Protein AF-A0A165D1J4-F1 (afdb_monomer_lite)

Foldseek 3Di:
DDLLVLVVLLLQLAQAPPPDPDPVRNDHLLPDPQFDADPPWPFPAPDPSFHKGWQFWDFDPPAPLTEIFGRDRDPDPVSLVSSLSNFQSVLVVVLVLCVVPDDPVLSVVQVCLLVVLLFQDWRHQPRSRFGIKMKGKFFDFAPDPFQVRRCRRRDVPAADWDADPQADQRWKKKKKKKFADPPKQQWWFWDFPPDDTDRDWDFSPPRAHLQGTITIDIDIGHRRTTIHTRHIGHPNVRFDDRPPGRTRIMMMMIITGHRCCRSVVVHHAQADDDPPPDPCPVVPVVCVPTDHPVRCDCSTRVDPSNVVVSVVVVVVVVVVVVVVVPPPPPPPPPPDD

Organism: NCBI:txid1314781

pLDDT: mean 75.87, std 14.75, range [36.94, 95.19]

Radius of gyration: 21.61 Å; chains: 1; bounding box: 56×40×84 Å

Structure (mmCIF, N/CA/C/O backbone):
data_AF-A0A165D1J4-F1
#
_entry.id   AF-A0A165D1J4-F1
#
loop_
_atom_site.group_PDB
_atom_site.id
_atom_site.type_symbol
_atom_site.label_atom_id
_atom_site.label_alt_id
_atom_site.label_comp_id
_atom_site.label_asym_id
_atom_site.label_entity_id
_atom_site.label_seq_id
_atom_site.pdbx_PDB_ins_code
_atom_site.Cartn_x
_atom_site.Cartn_y
_atom_site.Cartn_z
_atom_site.occupancy
_atom_site.B_iso_or_equiv
_atom_site.auth_seq_id
_atom_site.auth_comp_id
_atom_site.auth_asym_id
_atom_site.auth_atom_id
_atom_site.pdbx_PDB_model_num
ATOM 1 N N . MET A 1 1 ? -2.729 -18.589 -1.377 1.00 57.66 1 MET A N 1
ATOM 2 C CA . MET A 1 1 ? -3.158 -18.167 -0.027 1.00 57.66 1 MET A CA 1
ATOM 3 C C . MET A 1 1 ? -4.529 -17.531 -0.162 1.00 57.66 1 MET A C 1
ATOM 5 O O . MET A 1 1 ? -4.678 -16.745 -1.090 1.00 57.66 1 MET A O 1
ATOM 9 N N . PRO A 1 2 ? -5.517 -17.886 0.670 1.00 79.69 2 PRO A N 1
ATOM 10 C CA . PRO A 1 2 ? -6.824 -17.232 0.654 1.00 79.69 2 PRO A CA 1
ATOM 11 C C . PRO A 1 2 ? -6.711 -15.719 0.900 1.00 79.69 2 PRO A C 1
ATOM 13 O O . PRO A 1 2 ? -5.969 -15.290 1.781 1.00 79.69 2 PRO A O 1
ATOM 16 N N . THR A 1 3 ? -7.465 -14.903 0.157 1.00 83.38 3 THR A N 1
ATOM 17 C CA . THR A 1 3 ? -7.458 -13.430 0.278 1.00 83.38 3 THR A CA 1
ATOM 18 C C . THR A 1 3 ? -7.792 -12.959 1.698 1.00 83.38 3 THR A C 1
ATOM 20 O O . THR A 1 3 ? -7.168 -12.031 2.211 1.00 83.38 3 THR A O 1
ATOM 23 N N . ALA A 1 4 ? -8.717 -13.648 2.374 1.00 86.81 4 ALA A N 1
ATOM 24 C CA . ALA A 1 4 ? -9.088 -13.364 3.760 1.00 86.81 4 ALA A CA 1
ATOM 25 C C . ALA A 1 4 ? -7.903 -13.490 4.736 1.00 86.81 4 ALA A C 1
ATOM 27 O O . ALA A 1 4 ? -7.798 -12.708 5.681 1.00 86.81 4 ALA A O 1
ATOM 28 N N . ASP A 1 5 ? -6.983 -14.429 4.497 1.00 91.44 5 ASP A N 1
ATOM 29 C CA . ASP A 1 5 ? -5.801 -14.600 5.344 1.00 91.44 5 ASP A CA 1
ATOM 30 C C . ASP A 1 5 ? -4.817 -13.444 5.154 1.00 91.44 5 ASP A C 1
ATOM 32 O O . ASP A 1 5 ? -4.247 -12.959 6.130 1.00 91.44 5 ASP A O 1
ATOM 36 N N . ILE A 1 6 ? -4.670 -12.946 3.920 1.00 92.00 6 ILE A N 1
ATOM 37 C CA . ILE A 1 6 ? -3.851 -11.762 3.632 1.00 92.00 6 ILE A CA 1
ATOM 38 C C . ILE A 1 6 ? -4.414 -10.551 4.382 1.00 92.00 6 ILE A C 1
ATOM 40 O O . ILE A 1 6 ? -3.672 -9.893 5.104 1.00 92.00 6 ILE A O 1
ATOM 44 N N . PHE A 1 7 ? -5.725 -10.299 4.303 1.00 90.94 7 PHE A N 1
ATOM 45 C CA . PHE A 1 7 ? -6.345 -9.195 5.043 1.00 90.94 7 PHE A CA 1
ATOM 46 C C . PHE A 1 7 ? -6.182 -9.318 6.556 1.00 90.94 7 PHE A C 1
ATOM 48 O O . PHE A 1 7 ? -5.881 -8.326 7.215 1.00 90.94 7 PHE A O 1
ATOM 55 N N . LYS A 1 8 ? -6.322 -10.525 7.117 1.00 92.69 8 LYS A N 1
ATOM 56 C CA . LYS A 1 8 ? -6.086 -10.757 8.549 1.00 92.69 8 LYS A CA 1
ATOM 57 C C . LYS A 1 8 ? -4.648 -10.448 8.950 1.00 92.69 8 LYS A C 1
ATOM 59 O O . LYS A 1 8 ? -4.447 -9.862 10.008 1.00 92.69 8 LYS A O 1
ATOM 64 N N . ARG A 1 9 ? -3.653 -10.820 8.140 1.00 93.44 9 ARG A N 1
ATOM 65 C CA . ARG A 1 9 ? -2.247 -10.493 8.425 1.00 93.44 9 ARG A CA 1
ATOM 66 C C . ARG A 1 9 ? -1.971 -8.998 8.323 1.00 93.44 9 ARG A C 1
ATOM 68 O O . ARG A 1 9 ? -1.352 -8.462 9.236 1.00 93.44 9 ARG A O 1
ATOM 75 N N . ILE A 1 10 ? -2.490 -8.325 7.291 1.00 93.00 10 ILE A N 1
ATOM 76 C CA . ILE A 1 10 ? -2.394 -6.862 7.171 1.00 93.00 10 ILE A CA 1
ATOM 77 C C . ILE A 1 10 ? -3.023 -6.214 8.407 1.00 93.00 10 ILE A C 1
ATOM 79 O O . ILE A 1 10 ? -2.375 -5.396 9.042 1.00 93.00 10 ILE A O 1
ATOM 83 N N . ALA A 1 11 ? -4.232 -6.619 8.804 1.00 92.25 11 ALA A N 1
ATOM 84 C CA . ALA A 1 11 ? -4.913 -6.046 9.960 1.00 92.25 11 ALA A CA 1
ATOM 85 C C . ALA A 1 11 ? -4.180 -6.316 11.282 1.00 92.25 11 ALA A C 1
ATOM 87 O O . ALA A 1 11 ? -4.024 -5.397 12.073 1.00 92.25 11 ALA A O 1
ATOM 88 N N . LYS A 1 12 ? -3.672 -7.533 11.514 1.00 93.12 12 LYS A N 1
ATOM 89 C CA . LYS A 1 12 ? -2.848 -7.849 12.696 1.00 93.12 12 LYS A CA 1
ATOM 90 C C . LYS A 1 12 ? -1.570 -7.021 12.744 1.00 93.12 12 LYS A C 1
ATOM 92 O O . LYS A 1 12 ? -1.157 -6.581 13.811 1.00 93.12 12 LYS A O 1
ATOM 97 N N . ASN A 1 13 ? -0.935 -6.830 11.592 1.00 92.75 13 ASN A N 1
ATOM 98 C CA . ASN A 1 13 ? 0.284 -6.049 11.514 1.00 92.75 13 ASN A CA 1
ATOM 99 C C . ASN A 1 13 ? -0.004 -4.551 11.657 1.00 92.75 13 ASN A C 1
ATOM 101 O O . ASN A 1 13 ? 0.720 -3.873 12.357 1.00 92.75 13 ASN A O 1
ATOM 105 N N . ASP A 1 14 ? -1.055 -4.014 11.054 1.00 91.69 14 ASP A N 1
ATOM 106 C CA . ASP A 1 14 ? -1.313 -2.573 11.067 1.00 91.69 14 ASP A CA 1
ATOM 107 C C . ASP A 1 14 ? -2.043 -2.100 12.331 1.00 91.69 14 ASP A C 1
ATOM 109 O O . ASP A 1 14 ? -1.655 -1.119 12.959 1.00 91.69 14 ASP A O 1
ATOM 113 N N . MET A 1 15 ? -3.061 -2.844 12.756 1.00 91.06 15 MET A N 1
ATOM 114 C CA . MET A 1 15 ? -3.944 -2.480 13.866 1.00 91.06 15 MET A CA 1
ATOM 115 C C . MET A 1 15 ? -3.520 -3.090 15.208 1.00 91.06 15 MET A C 1
ATOM 117 O O . MET A 1 15 ? -4.205 -2.901 16.213 1.00 91.06 15 MET A O 1
ATOM 121 N N . GLY A 1 16 ? -2.404 -3.822 15.223 1.00 90.81 16 GLY A N 1
ATOM 122 C CA . GLY A 1 16 ? -1.915 -4.557 16.383 1.00 90.81 16 GLY A CA 1
ATOM 123 C C . GLY A 1 16 ? -2.535 -5.951 16.503 1.00 90.81 16 GLY A C 1
ATOM 124 O O . GLY A 1 16 ? -3.625 -6.241 16.003 1.00 90.81 16 GLY A O 1
ATOM 125 N N . ASN A 1 17 ? -1.812 -6.841 17.176 1.00 91.12 17 ASN A N 1
ATOM 126 C CA . ASN A 1 17 ? -2.213 -8.222 17.397 1.00 91.12 17 ASN A CA 1
ATOM 127 C C . ASN A 1 17 ? -2.137 -8.553 18.887 1.00 91.12 17 ASN A C 1
ATOM 129 O O . ASN A 1 17 ? -1.099 -8.989 19.371 1.00 91.12 17 ASN A O 1
ATOM 133 N N . LEU A 1 18 ? -3.248 -8.375 19.605 1.00 86.44 18 LEU A N 1
ATOM 134 C CA . LEU A 1 18 ? -3.330 -8.622 21.054 1.00 86.44 18 LEU A CA 1
ATOM 135 C C . LEU A 1 18 ? -3.026 -10.075 21.456 1.00 86.44 18 LEU A C 1
ATOM 137 O O . LEU A 1 18 ? -2.715 -10.335 22.613 1.00 86.44 18 LEU A O 1
ATOM 141 N N . ASP A 1 19 ? -3.104 -11.008 20.506 1.00 88.12 19 ASP A N 1
ATOM 142 C CA . ASP A 1 19 ? -2.820 -12.426 20.728 1.00 88.12 19 ASP A CA 1
ATOM 143 C C . ASP A 1 19 ? -1.387 -12.808 20.298 1.00 88.12 19 ASP A C 1
ATOM 145 O O . ASP A 1 19 ? -1.048 -13.991 20.226 1.00 88.12 19 ASP A O 1
ATOM 149 N N . ALA A 1 20 ? -0.538 -11.835 19.939 1.00 89.88 20 ALA A N 1
ATOM 150 C CA . ALA A 1 20 ? 0.845 -12.105 19.561 1.00 89.88 20 ALA A CA 1
ATOM 151 C C . ALA A 1 20 ? 1.686 -12.540 20.765 1.00 89.88 20 ALA A C 1
ATOM 153 O O . ALA A 1 20 ? 1.517 -12.043 21.878 1.00 89.88 20 ALA A O 1
ATOM 154 N N . ALA A 1 21 ? 2.645 -13.433 20.515 1.00 91.69 21 ALA A N 1
ATOM 155 C CA . ALA A 1 21 ? 3.604 -13.856 21.531 1.00 91.69 21 ALA A CA 1
ATOM 156 C C . ALA A 1 21 ? 4.577 -12.730 21.924 1.00 91.69 21 ALA A C 1
ATOM 158 O O . ALA A 1 21 ? 5.011 -12.676 23.071 1.00 91.69 21 ALA A O 1
ATOM 159 N N . ASP A 1 22 ? 4.919 -11.845 20.982 1.00 91.19 22 ASP A N 1
ATOM 160 C CA . ASP A 1 22 ? 5.757 -10.676 21.237 1.00 91.19 22 ASP A CA 1
ATOM 161 C C . ASP A 1 22 ? 4.880 -9.476 21.639 1.00 91.19 22 ASP A C 1
ATOM 163 O O . ASP A 1 22 ? 4.053 -9.037 20.834 1.00 91.19 22 ASP A O 1
ATOM 167 N N . PRO A 1 23 ? 5.054 -8.895 22.841 1.00 91.62 23 PRO A N 1
ATOM 168 C CA . PRO A 1 23 ? 4.284 -7.729 23.272 1.00 91.62 23 PRO A CA 1
ATOM 169 C C . PRO A 1 23 ? 4.437 -6.505 22.367 1.00 91.62 23 PRO A C 1
ATOM 171 O O . PRO A 1 23 ? 3.561 -5.642 22.334 1.00 91.62 23 PRO A O 1
ATOM 174 N N . ARG A 1 24 ? 5.533 -6.410 21.605 1.00 90.69 24 ARG A N 1
ATOM 175 C CA . ARG A 1 24 ? 5.736 -5.313 20.653 1.00 90.69 24 ARG A CA 1
ATOM 176 C C . ARG A 1 24 ? 4.733 -5.369 19.500 1.00 90.69 24 ARG A C 1
ATOM 178 O O . ARG A 1 24 ? 4.424 -4.322 18.927 1.00 90.69 24 ARG A O 1
ATOM 185 N N . ASP A 1 25 ? 4.232 -6.555 19.153 1.00 91.62 25 ASP A N 1
ATOM 186 C CA . ASP A 1 25 ? 3.249 -6.750 18.078 1.00 91.62 25 ASP A CA 1
ATOM 187 C C . ASP A 1 25 ? 1.830 -6.358 18.519 1.00 91.62 25 ASP A C 1
ATOM 189 O O . ASP A 1 25 ? 0.939 -6.194 17.684 1.00 91.62 25 ASP A O 1
ATOM 193 N N . TRP A 1 26 ? 1.600 -6.171 19.824 1.00 91.31 26 TRP A N 1
ATOM 194 C CA . TRP A 1 26 ? 0.319 -5.684 20.346 1.00 91.31 26 TRP A CA 1
ATOM 195 C C . TRP A 1 26 ? 0.073 -4.232 19.938 1.00 91.31 26 TRP A C 1
ATOM 197 O O . TRP A 1 26 ? -1.073 -3.810 19.796 1.00 91.31 26 TRP A O 1
ATOM 207 N N . VAL A 1 27 ? 1.155 -3.476 19.733 1.00 91.94 27 VAL A N 1
ATOM 208 C CA . VAL A 1 27 ? 1.106 -2.070 19.341 1.00 91.94 27 VAL A CA 1
ATOM 209 C C . VAL A 1 27 ? 0.778 -1.967 17.843 1.00 91.94 27 VAL A C 1
ATOM 211 O O . VAL A 1 27 ? 1.462 -2.602 17.025 1.00 91.94 27 VAL A O 1
ATOM 214 N N . PRO A 1 28 ? -0.241 -1.174 17.457 1.00 92.06 28 PRO A N 1
ATOM 215 C CA . PRO A 1 28 ? -0.526 -0.871 16.059 1.00 92.06 28 PRO A CA 1
ATOM 216 C C . PRO A 1 28 ? 0.684 -0.268 15.345 1.00 92.06 28 PRO A C 1
ATOM 218 O O . PRO A 1 28 ? 1.419 0.530 15.925 1.00 92.06 28 PRO A O 1
ATOM 221 N N . PHE A 1 29 ? 0.874 -0.611 14.073 1.00 91.75 29 PHE A N 1
ATOM 222 C CA . PHE A 1 29 ? 2.014 -0.146 13.285 1.00 91.75 29 PHE A CA 1
ATOM 223 C C . PHE A 1 29 ? 2.068 1.382 13.200 1.00 91.75 29 PHE A C 1
ATOM 225 O O . PHE A 1 29 ? 3.130 1.973 13.366 1.00 91.75 29 PHE A O 1
ATOM 232 N N . TYR A 1 30 ? 0.913 2.033 13.041 1.00 88.69 30 TYR A N 1
ATOM 233 C CA . TYR A 1 30 ? 0.815 3.493 13.011 1.00 88.69 30 TYR A CA 1
ATOM 234 C C . TYR A 1 30 ? 1.143 4.188 14.345 1.00 88.69 30 TYR A C 1
ATOM 236 O O . TYR A 1 30 ? 1.273 5.408 14.365 1.00 88.69 30 TYR A O 1
ATOM 244 N N . LYS A 1 31 ? 1.244 3.443 15.456 1.00 91.31 31 LYS A N 1
ATOM 245 C CA . LYS A 1 31 ? 1.648 3.960 16.776 1.00 91.31 31 LYS A CA 1
ATOM 246 C C . LYS A 1 31 ? 3.133 3.739 17.077 1.00 91.31 31 LYS A C 1
ATOM 248 O O . LYS A 1 31 ? 3.568 4.072 18.173 1.00 91.31 31 LYS A O 1
ATOM 253 N N . LEU A 1 32 ? 3.894 3.138 16.162 1.00 89.12 32 LEU A N 1
ATOM 254 C CA . LEU A 1 32 ? 5.328 2.938 16.360 1.00 89.12 32 LEU A CA 1
ATOM 255 C C . LEU A 1 32 ? 6.061 4.281 16.238 1.00 89.12 32 LEU A C 1
ATOM 257 O O . LEU A 1 32 ? 5.821 5.050 15.305 1.00 89.12 32 LEU A O 1
ATOM 261 N N . ASP A 1 33 ? 6.957 4.553 17.185 1.00 84.94 33 ASP A N 1
ATOM 262 C CA . ASP A 1 33 ? 7.728 5.796 17.229 1.00 84.94 33 ASP A CA 1
ATOM 263 C C . ASP A 1 33 ? 8.617 5.948 15.993 1.00 84.94 33 ASP A C 1
ATOM 265 O O . ASP A 1 33 ? 9.285 4.999 15.597 1.00 84.94 33 ASP A O 1
ATOM 269 N N . GLY A 1 34 ? 8.693 7.158 15.431 1.00 77.06 34 GLY A N 1
ATOM 270 C CA . GLY A 1 34 ? 9.604 7.482 14.325 1.00 77.06 34 GLY A CA 1
ATOM 271 C C . GLY A 1 34 ? 8.983 7.446 12.927 1.00 77.06 34 GLY A C 1
ATOM 272 O O . GLY A 1 34 ? 9.691 7.679 11.951 1.00 77.06 34 GLY A O 1
ATOM 273 N N . LEU A 1 35 ? 7.676 7.200 12.800 1.00 83.94 35 LEU A N 1
ATOM 274 C CA . LEU A 1 35 ? 6.979 7.417 11.531 1.00 83.94 35 LEU A CA 1
ATOM 275 C C . LEU A 1 35 ? 6.922 8.911 11.191 1.00 83.94 35 LEU A C 1
ATOM 277 O O . LEU A 1 35 ? 6.575 9.748 12.025 1.00 83.94 35 LEU A O 1
ATOM 281 N N . HIS A 1 36 ? 7.218 9.240 9.935 1.00 82.56 36 HIS A N 1
ATOM 282 C CA . HIS A 1 36 ? 7.243 10.611 9.445 1.00 82.56 36 HIS A CA 1
ATOM 283 C C . HIS A 1 36 ? 6.148 10.827 8.404 1.00 82.56 36 HIS A C 1
ATOM 285 O O . HIS A 1 36 ? 6.058 10.109 7.399 1.00 82.56 36 HIS A O 1
ATOM 291 N N . THR A 1 37 ? 5.325 11.848 8.637 1.00 81.31 37 THR A N 1
ATOM 292 C CA . THR A 1 37 ? 4.300 12.251 7.681 1.00 81.31 37 THR A CA 1
ATOM 293 C C . THR A 1 37 ? 4.941 12.679 6.364 1.00 81.31 37 THR A C 1
ATOM 295 O O . THR A 1 37 ? 6.052 13.210 6.284 1.00 81.31 37 THR A O 1
ATOM 298 N N . ASN A 1 38 ? 4.227 12.398 5.285 1.00 78.31 38 ASN A N 1
ATOM 299 C CA . ASN A 1 38 ? 4.569 12.825 3.947 1.00 78.31 38 ASN A CA 1
ATOM 300 C C . ASN A 1 38 ? 4.617 14.358 3.927 1.00 78.31 38 ASN A C 1
ATOM 302 O O . ASN A 1 38 ? 3.683 15.007 4.378 1.00 78.31 38 ASN A O 1
ATOM 306 N N . MET A 1 39 ? 5.656 14.954 3.338 1.00 71.88 39 MET A N 1
ATOM 307 C CA . MET A 1 39 ? 5.772 16.418 3.216 1.00 71.88 39 MET A CA 1
ATOM 308 C C . MET A 1 39 ? 4.591 17.059 2.466 1.00 71.88 39 MET A C 1
ATOM 310 O O . MET A 1 39 ? 4.328 18.252 2.604 1.00 71.88 39 MET A O 1
ATOM 314 N N . ARG A 1 40 ? 3.873 16.270 1.655 1.00 70.81 40 ARG A N 1
ATOM 315 C CA . ARG A 1 40 ? 2.654 16.698 0.951 1.00 70.81 40 ARG A CA 1
ATOM 316 C C . ARG A 1 40 ? 1.408 16.709 1.826 1.00 70.81 40 ARG A C 1
ATOM 318 O O . ARG A 1 40 ? 0.370 17.190 1.374 1.00 70.81 40 ARG A O 1
ATOM 325 N N . ASP A 1 41 ? 1.497 16.179 3.036 1.00 72.06 41 ASP A N 1
ATOM 326 C CA . ASP A 1 41 ? 0.413 16.192 3.995 1.00 72.06 41 ASP A CA 1
ATOM 327 C C . ASP A 1 41 ? 0.270 17.598 4.582 1.00 72.06 41 ASP A C 1
ATOM 329 O O . ASP A 1 41 ? 1.102 18.078 5.348 1.00 72.06 41 ASP A O 1
ATOM 333 N N . LYS A 1 42 ? -0.763 18.307 4.129 1.00 69.69 42 LYS A N 1
ATOM 334 C CA . LYS A 1 42 ? -1.056 19.697 4.519 1.00 69.69 42 LYS A CA 1
ATOM 335 C C . LYS A 1 42 ? -2.268 19.781 5.450 1.00 69.69 42 LYS A C 1
ATOM 337 O O . LYS A 1 42 ? -2.853 20.855 5.598 1.00 69.69 42 LYS A O 1
ATOM 342 N N . GLY A 1 43 ? -2.705 18.646 5.995 1.00 63.56 43 GLY A N 1
ATOM 343 C CA . GLY A 1 43 ? -3.884 18.558 6.846 1.00 63.56 43 GLY A CA 1
ATOM 344 C C . GLY A 1 43 ? -3.689 19.260 8.190 1.00 63.56 43 GLY A C 1
ATOM 345 O O . GLY A 1 43 ? -2.600 19.296 8.755 1.00 63.56 43 GLY A O 1
ATOM 346 N N . ALA A 1 44 ? -4.775 19.814 8.733 1.00 65.00 44 ALA A N 1
ATOM 347 C CA . ALA A 1 44 ? -4.814 20.233 10.130 1.00 65.00 44 ALA A CA 1
ATOM 348 C C . ALA A 1 44 ? -5.146 19.004 10.988 1.00 65.00 44 ALA A C 1
ATOM 350 O O . ALA A 1 44 ? -6.309 18.732 11.302 1.00 65.00 44 ALA A O 1
ATOM 351 N N . HIS A 1 45 ? -4.118 18.227 11.310 1.00 69.62 45 HIS A N 1
ATOM 352 C CA . HIS A 1 45 ? -4.262 16.984 12.057 1.00 69.62 45 HIS A CA 1
ATOM 353 C C . HIS A 1 45 ? -4.600 17.253 13.522 1.00 69.62 45 HIS A C 1
ATOM 355 O O . HIS A 1 45 ? -4.051 18.145 14.165 1.00 69.62 45 HIS A O 1
ATOM 361 N N . ALA A 1 46 ? -5.526 16.467 14.068 1.00 61.81 46 ALA A N 1
ATOM 362 C CA . ALA A 1 46 ? -5.960 16.616 15.454 1.00 61.81 46 ALA A CA 1
ATOM 363 C C . ALA A 1 46 ? -5.137 15.747 16.432 1.00 61.81 46 ALA A C 1
ATOM 365 O O . ALA A 1 46 ? -5.424 15.733 17.633 1.00 61.81 46 ALA A O 1
ATOM 366 N N . SER A 1 47 ? -4.184 14.978 15.903 1.00 71.19 47 SER A N 1
ATOM 367 C CA . SER A 1 47 ? -3.203 14.129 16.588 1.00 71.19 47 SER A CA 1
ATOM 368 C C . SER A 1 47 ? -1.973 14.002 15.685 1.00 71.19 47 SER A C 1
ATOM 370 O O . SER A 1 47 ? -2.127 14.009 14.466 1.00 71.19 47 SER A O 1
ATOM 372 N N . GLU A 1 48 ? -0.786 13.849 16.270 1.00 79.25 48 GLU A N 1
ATOM 373 C CA . GLU A 1 48 ? 0.484 13.623 15.554 1.00 79.25 48 GLU A CA 1
ATOM 374 C C . GLU A 1 48 ? 0.519 12.278 14.806 1.00 79.25 48 GLU A C 1
ATOM 376 O O . GLU A 1 48 ? 1.312 12.088 13.888 1.00 79.25 48 GLU A O 1
ATOM 381 N N . LEU A 1 49 ? -0.378 11.357 15.174 1.00 84.38 49 LEU A N 1
ATOM 382 C CA . LEU A 1 49 ? -0.548 10.051 14.532 1.00 84.38 49 LEU A CA 1
ATOM 383 C C . LEU A 1 49 ? -1.465 10.097 13.297 1.00 84.38 49 LEU A C 1
ATOM 385 O O . LEU A 1 49 ? -1.633 9.090 12.614 1.00 84.38 49 LEU A O 1
ATOM 389 N N . GLN A 1 50 ? -2.152 11.219 13.055 1.00 83.75 50 GLN A N 1
ATOM 390 C CA . GLN A 1 50 ? -2.991 11.380 11.868 1.00 83.75 50 GLN A CA 1
ATOM 391 C C . GLN A 1 50 ? -2.159 11.939 10.729 1.00 83.75 50 GLN A C 1
ATOM 393 O O . GLN A 1 50 ? -1.362 12.851 10.931 1.00 83.75 50 GLN A O 1
ATOM 398 N N . GLY A 1 51 ? -2.432 11.445 9.528 1.00 83.38 51 GLY A N 1
ATOM 399 C CA . GLY A 1 51 ? -1.771 11.939 8.337 1.00 83.38 51 GLY A CA 1
ATOM 400 C C . GLY A 1 51 ? -1.556 10.878 7.278 1.00 83.38 51 GLY A C 1
ATOM 401 O O . GLY A 1 51 ? -2.114 9.779 7.338 1.00 83.38 51 GLY A O 1
ATOM 402 N N . SER A 1 52 ? -0.748 11.244 6.294 1.00 85.25 52 SER A N 1
ATOM 403 C CA . SER A 1 52 ? -0.346 10.412 5.165 1.00 85.25 52 SER A CA 1
ATOM 404 C C . SER A 1 52 ? 1.120 10.013 5.306 1.00 85.25 52 SER A C 1
ATOM 406 O O . SER A 1 52 ? 1.973 10.880 5.434 1.00 85.25 52 SER A O 1
ATOM 408 N N . TYR A 1 53 ? 1.448 8.728 5.207 1.00 89.44 53 TYR A N 1
ATOM 409 C CA . TYR A 1 53 ? 2.800 8.185 5.404 1.00 89.44 53 TYR A CA 1
ATOM 410 C C . TYR A 1 53 ? 3.189 7.319 4.202 1.00 89.44 53 TYR A C 1
ATOM 412 O O . TYR A 1 53 ? 2.377 6.539 3.717 1.00 89.44 53 TYR A O 1
ATOM 420 N N . LEU A 1 54 ? 4.417 7.435 3.693 1.00 89.50 54 LEU A N 1
ATOM 421 C CA . LEU A 1 54 ? 4.868 6.709 2.494 1.00 89.50 54 LEU A CA 1
ATOM 422 C C . LEU A 1 54 ? 5.765 5.522 2.863 1.00 89.50 54 LEU A C 1
ATOM 424 O O . LEU A 1 54 ? 6.732 5.709 3.593 1.00 89.50 54 LEU A O 1
ATOM 428 N N . PHE A 1 55 ? 5.509 4.336 2.303 1.00 90.69 55 PHE A N 1
ATOM 429 C CA . PHE A 1 55 ? 6.216 3.097 2.685 1.00 90.69 55 PHE A CA 1
ATOM 430 C C . PHE A 1 55 ? 6.977 2.392 1.562 1.00 90.69 55 PHE A C 1
ATOM 432 O O . PHE A 1 55 ? 7.834 1.559 1.846 1.00 90.69 55 PHE A O 1
ATOM 439 N N . ALA A 1 56 ? 6.676 2.684 0.297 1.00 91.75 56 ALA A N 1
ATOM 440 C CA . ALA A 1 56 ? 7.310 2.026 -0.848 1.00 91.75 56 ALA A CA 1
ATOM 441 C C . ALA A 1 56 ? 8.163 3.013 -1.660 1.00 91.75 56 ALA A C 1
ATOM 443 O O . ALA A 1 56 ? 8.915 3.797 -1.091 1.00 91.75 56 ALA A O 1
ATOM 444 N N . TRP A 1 57 ? 8.082 2.995 -2.989 1.00 89.94 57 TRP A N 1
ATOM 445 C CA . TRP A 1 57 ? 8.779 3.967 -3.827 1.00 89.94 57 TRP A CA 1
ATOM 446 C C . TRP A 1 57 ? 8.028 5.303 -3.829 1.00 89.94 57 TRP A C 1
ATOM 448 O O . TRP A 1 57 ? 6.799 5.331 -3.860 1.00 89.94 57 TRP A O 1
ATOM 458 N N . THR A 1 58 ? 8.747 6.420 -3.812 1.00 86.62 58 THR A N 1
ATOM 459 C CA . THR A 1 58 ? 8.181 7.773 -3.907 1.00 86.62 58 THR A CA 1
ATOM 460 C C . THR A 1 58 ? 9.016 8.650 -4.838 1.00 86.62 58 THR A C 1
ATOM 462 O O . THR A 1 58 ? 10.126 8.283 -5.218 1.00 86.62 58 THR A O 1
ATOM 465 N N . SER A 1 59 ? 8.487 9.812 -5.218 1.00 81.12 59 SER A N 1
ATOM 466 C CA . SER A 1 59 ? 9.240 10.835 -5.945 1.00 81.12 59 SER A CA 1
ATOM 467 C C . SER A 1 59 ? 9.709 11.920 -4.985 1.00 81.12 59 SER A C 1
ATOM 469 O O . SER A 1 59 ? 8.891 12.537 -4.305 1.00 81.12 59 SER A O 1
ATOM 471 N N . GLY A 1 60 ? 11.011 12.198 -4.980 1.00 71.94 60 GLY A N 1
ATOM 472 C CA . GLY A 1 60 ? 11.574 13.356 -4.296 1.00 71.94 60 GLY A CA 1
ATOM 473 C C . GLY A 1 60 ? 11.080 14.671 -4.902 1.00 71.94 60 GLY A C 1
ATOM 474 O O . GLY A 1 60 ? 10.945 14.794 -6.123 1.00 71.94 60 GLY A O 1
ATOM 475 N N . GLU A 1 61 ? 10.822 15.655 -4.046 1.00 64.25 61 GLU A N 1
ATOM 476 C CA . GLU A 1 61 ? 10.439 17.008 -4.456 1.00 64.25 61 GLU A CA 1
ATOM 477 C C . GLU A 1 61 ? 11.669 17.848 -4.840 1.00 64.25 61 GLU A C 1
ATOM 479 O O . GLU A 1 61 ? 12.788 17.582 -4.402 1.00 64.25 61 GLU A O 1
ATOM 484 N N . GLY A 1 62 ? 11.473 18.850 -5.704 1.00 57.31 62 GLY A N 1
ATOM 485 C CA . GLY A 1 62 ? 12.521 19.811 -6.082 1.00 57.31 62 GLY A CA 1
ATOM 486 C C . GLY A 1 62 ? 13.558 19.322 -7.105 1.00 57.31 62 GLY A C 1
ATOM 487 O O . GLY A 1 62 ? 14.519 20.036 -7.376 1.00 57.31 62 GLY A O 1
ATOM 488 N N . GLN A 1 63 ? 13.390 18.132 -7.698 1.00 54.09 63 GLN A N 1
ATOM 489 C CA . GLN A 1 63 ? 14.365 17.529 -8.626 1.00 54.09 63 GLN A CA 1
ATOM 490 C C . GLN A 1 63 ? 13.753 17.199 -9.999 1.00 54.09 63 GLN A C 1
ATOM 492 O O . GLN A 1 63 ? 13.635 16.034 -10.373 1.00 54.09 63 GLN A O 1
ATOM 497 N N . GLY A 1 64 ? 13.375 18.227 -10.769 1.00 57.62 64 GLY A N 1
ATOM 498 C CA . GLY A 1 64 ? 12.929 18.077 -12.164 1.00 57.62 64 GLY A CA 1
ATOM 499 C C . GLY A 1 64 ? 11.734 17.127 -12.327 1.00 57.62 64 GLY A C 1
ATOM 500 O O . GLY A 1 64 ? 10.790 17.192 -11.547 1.00 57.62 64 GLY A O 1
ATOM 501 N N . ALA A 1 65 ? 11.791 16.220 -13.310 1.00 55.62 65 ALA A N 1
ATOM 502 C CA . ALA A 1 65 ? 10.761 15.207 -13.597 1.00 55.62 65 ALA A CA 1
ATOM 503 C C . ALA A 1 65 ? 10.537 14.158 -12.474 1.00 55.62 65 ALA A C 1
ATOM 505 O O . ALA A 1 65 ? 9.837 13.168 -12.682 1.00 55.62 65 ALA A O 1
ATOM 506 N N . GLY A 1 66 ? 11.103 14.386 -11.284 1.00 69.62 66 GLY A N 1
ATOM 507 C CA . GLY A 1 66 ? 10.997 13.551 -10.094 1.00 69.62 66 GLY A CA 1
ATOM 508 C C . GLY A 1 66 ? 12.166 12.577 -9.984 1.00 69.62 66 GLY A C 1
ATOM 509 O O . GLY A 1 66 ? 12.520 11.901 -10.945 1.00 69.62 66 GLY A O 1
ATOM 510 N N . ASN A 1 67 ? 12.770 12.479 -8.799 1.00 78.75 67 ASN A N 1
ATOM 511 C CA . ASN A 1 67 ? 13.742 11.428 -8.494 1.00 78.75 67 ASN A CA 1
ATOM 512 C C . ASN A 1 67 ? 13.034 10.298 -7.742 1.00 78.75 67 ASN A C 1
ATOM 514 O O . ASN A 1 67 ? 12.545 10.526 -6.637 1.00 78.75 67 ASN A O 1
ATOM 518 N N . VAL A 1 68 ? 12.963 9.105 -8.326 1.00 82.88 68 VAL A N 1
ATOM 519 C CA . VAL A 1 68 ? 12.361 7.929 -7.693 1.00 82.88 68 VAL A CA 1
ATOM 520 C C . VAL A 1 68 ? 13.319 7.390 -6.63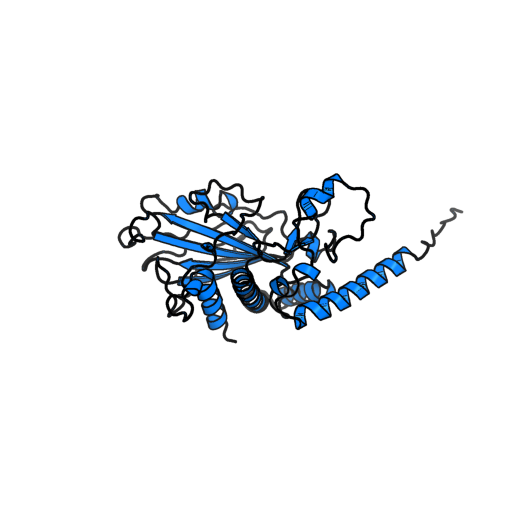9 1.00 82.88 68 VAL A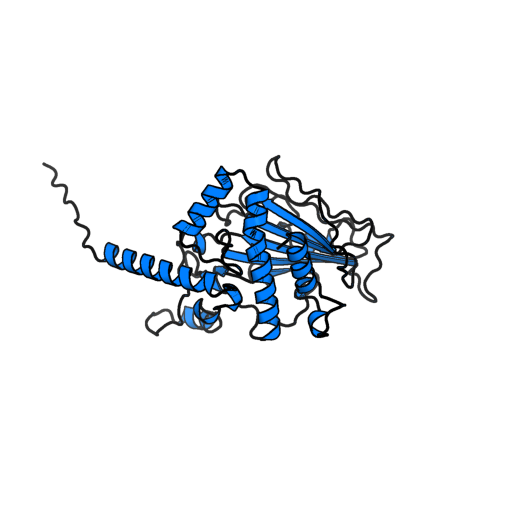 C 1
ATOM 522 O O . VAL A 1 68 ? 14.470 7.045 -6.929 1.00 82.88 68 VAL A O 1
ATOM 525 N N . LEU A 1 69 ? 12.836 7.335 -5.404 1.00 85.62 69 LEU A N 1
ATOM 526 C CA . LEU A 1 69 ? 13.608 6.953 -4.233 1.00 85.62 69 LEU A CA 1
ATOM 527 C C . LEU A 1 69 ? 12.756 6.132 -3.254 1.00 85.62 69 LEU A C 1
ATOM 529 O O . LEU A 1 69 ? 11.528 6.241 -3.252 1.00 85.62 69 LEU A O 1
ATOM 533 N N . PRO A 1 70 ? 13.382 5.279 -2.435 1.00 85.12 70 PRO A N 1
ATOM 534 C CA . PRO A 1 70 ? 12.699 4.563 -1.367 1.00 85.12 70 PRO A CA 1
ATOM 535 C C . PRO A 1 70 ? 12.152 5.522 -0.304 1.00 85.12 70 PRO A C 1
ATOM 537 O O . PRO A 1 70 ? 12.885 6.365 0.214 1.00 85.12 70 PRO A O 1
ATOM 540 N N . ALA A 1 71 ? 10.891 5.351 0.082 1.00 83.75 71 ALA A N 1
ATOM 541 C CA . ALA A 1 71 ? 10.305 6.017 1.237 1.00 83.75 71 ALA A CA 1
ATOM 542 C C . ALA A 1 71 ? 10.820 5.347 2.521 1.00 83.75 71 ALA A C 1
ATOM 544 O O . ALA A 1 71 ? 10.206 4.442 3.088 1.00 83.75 71 ALA A O 1
ATOM 545 N N . ALA A 1 72 ? 12.025 5.741 2.932 1.00 71.31 72 ALA A N 1
ATOM 546 C CA . ALA A 1 72 ? 12.601 5.318 4.196 1.00 71.31 72 ALA A CA 1
ATOM 547 C C . ALA A 1 72 ? 11.878 6.049 5.333 1.00 71.31 72 ALA A C 1
ATOM 549 O O . ALA A 1 72 ? 11.997 7.263 5.455 1.00 71.31 72 ALA A O 1
ATOM 550 N N . GLN A 1 73 ? 11.118 5.299 6.129 1.00 74.31 73 GLN A N 1
ATOM 551 C CA . GLN A 1 73 ? 10.464 5.819 7.327 1.00 74.31 73 GLN A CA 1
ATOM 552 C C . GLN A 1 73 ? 11.415 5.735 8.523 1.00 74.31 73 GLN A C 1
ATOM 554 O O . GLN A 1 73 ? 11.646 6.737 9.182 1.00 74.31 73 GLN A O 1
ATOM 559 N N . MET A 1 74 ? 12.023 4.563 8.763 1.00 76.50 74 MET A N 1
ATOM 560 C CA . MET A 1 74 ? 12.829 4.317 9.966 1.00 76.50 74 MET A CA 1
ATOM 561 C C . MET A 1 74 ? 14.035 3.388 9.743 1.00 76.50 74 MET A C 1
ATOM 563 O O . MET A 1 74 ? 14.060 2.554 8.824 1.00 76.50 74 MET A O 1
ATOM 567 N N . ASP A 1 75 ? 15.040 3.520 10.615 1.00 79.00 75 ASP A N 1
ATOM 568 C CA . ASP A 1 75 ? 16.218 2.640 10.709 1.00 79.00 75 ASP A CA 1
ATOM 569 C C . ASP A 1 75 ? 16.046 1.479 11.705 1.00 79.00 75 ASP A C 1
ATOM 571 O O . ASP A 1 75 ? 16.820 0.523 11.644 1.00 79.00 75 ASP A O 1
ATOM 575 N N . ASP A 1 76 ? 15.018 1.513 12.560 1.00 87.06 76 ASP A N 1
ATOM 576 C CA . ASP A 1 76 ? 14.751 0.448 13.532 1.00 87.06 76 ASP A CA 1
ATOM 577 C C . ASP A 1 76 ? 14.500 -0.909 12.831 1.00 87.06 76 ASP A C 1
ATOM 579 O O . ASP A 1 76 ? 13.601 -1.010 11.984 1.00 87.06 76 ASP A O 1
ATOM 583 N N . PRO A 1 77 ? 15.268 -1.971 13.153 1.00 88.88 77 PRO A N 1
ATOM 584 C CA . PRO A 1 77 ? 15.133 -3.269 12.493 1.00 88.88 77 PRO A CA 1
ATOM 585 C C . PRO A 1 77 ? 13.758 -3.925 12.658 1.00 88.88 77 PRO A C 1
ATOM 587 O O . PRO A 1 77 ? 13.290 -4.585 11.733 1.00 88.88 77 PRO A O 1
ATOM 590 N N . TYR A 1 78 ? 13.111 -3.749 13.810 1.00 90.19 78 TYR A N 1
ATOM 591 C CA . TYR A 1 78 ? 11.806 -4.336 14.093 1.00 90.19 78 TYR A CA 1
ATOM 592 C C . TYR A 1 78 ? 10.705 -3.638 13.287 1.00 90.19 78 TYR A C 1
ATOM 594 O O . TYR A 1 78 ? 9.903 -4.305 12.629 1.00 90.19 78 TYR A O 1
ATOM 602 N N . VAL A 1 79 ? 10.712 -2.304 13.233 1.00 88.94 79 VAL A N 1
ATOM 603 C CA . VAL A 1 79 ? 9.750 -1.565 12.401 1.00 88.94 79 VAL A CA 1
ATOM 604 C C . VAL A 1 79 ? 9.979 -1.831 10.917 1.00 88.94 79 VAL A C 1
ATOM 606 O O . VAL A 1 79 ? 9.017 -1.991 10.167 1.00 88.94 79 VAL A O 1
ATOM 609 N N . ARG A 1 80 ? 11.238 -1.967 10.482 1.00 88.62 80 ARG A N 1
ATOM 610 C CA . ARG A 1 80 ? 11.560 -2.364 9.103 1.00 88.62 80 ARG A CA 1
ATOM 611 C C . ARG A 1 80 ? 11.015 -3.742 8.743 1.00 88.62 80 ARG A C 1
ATOM 613 O O . ARG A 1 80 ? 10.576 -3.919 7.609 1.00 88.62 80 ARG A O 1
ATOM 620 N N . GLU A 1 81 ? 11.038 -4.694 9.669 1.00 91.12 81 GLU A N 1
ATOM 621 C CA . GLU A 1 81 ? 10.460 -6.019 9.443 1.00 91.12 81 GLU A CA 1
ATOM 622 C C . GLU A 1 81 ? 8.933 -5.945 9.331 1.00 91.12 81 GLU A C 1
ATOM 624 O O . GLU A 1 81 ? 8.351 -6.476 8.388 1.00 91.12 81 GLU A O 1
ATOM 629 N N . ARG A 1 82 ? 8.265 -5.190 10.209 1.00 91.56 82 ARG A N 1
ATOM 630 C CA . ARG A 1 82 ? 6.813 -4.978 10.091 1.00 91.56 82 ARG A CA 1
ATOM 631 C C . ARG A 1 82 ? 6.432 -4.238 8.811 1.00 91.56 82 ARG A C 1
ATOM 633 O O . ARG A 1 82 ? 5.462 -4.624 8.159 1.00 91.56 82 ARG A O 1
ATOM 640 N N . GLN A 1 83 ? 7.219 -3.243 8.396 1.00 91.94 83 GLN A N 1
ATOM 641 C CA . GLN A 1 83 ? 7.063 -2.570 7.104 1.00 91.94 83 GLN A CA 1
ATOM 642 C C . GLN A 1 83 ? 7.237 -3.556 5.943 1.00 91.94 83 GLN A C 1
ATOM 644 O O . GLN A 1 83 ? 6.443 -3.529 5.005 1.00 91.94 83 GLN A O 1
ATOM 649 N N . HIS A 1 84 ? 8.238 -4.441 6.002 1.00 92.50 84 HIS A N 1
ATOM 650 C CA . HIS A 1 84 ? 8.435 -5.486 4.998 1.00 92.50 84 HIS A CA 1
ATOM 651 C C . HIS A 1 84 ? 7.187 -6.358 4.886 1.00 92.50 84 HIS A C 1
ATOM 653 O O . HIS A 1 84 ? 6.659 -6.509 3.785 1.00 92.50 84 HIS A O 1
ATOM 659 N N . ILE A 1 85 ? 6.704 -6.914 6.001 1.00 93.31 85 ILE A N 1
ATOM 660 C CA . ILE A 1 85 ? 5.526 -7.793 6.028 1.00 93.31 85 ILE A CA 1
ATOM 661 C C . ILE A 1 85 ? 4.316 -7.078 5.419 1.00 93.31 85 ILE A C 1
ATOM 663 O O . ILE A 1 85 ? 3.622 -7.642 4.574 1.00 93.31 85 ILE A O 1
ATOM 667 N N . LEU A 1 86 ? 4.102 -5.813 5.789 1.00 93.06 86 LEU A N 1
ATOM 668 C CA . LEU A 1 86 ? 3.017 -4.991 5.260 1.00 93.06 86 LEU A CA 1
ATOM 669 C C . LEU A 1 86 ? 3.125 -4.805 3.740 1.00 93.06 86 LEU A C 1
ATOM 671 O O . LEU A 1 86 ? 2.153 -5.015 3.015 1.00 93.06 86 LEU A O 1
ATOM 675 N N . LEU A 1 87 ? 4.316 -4.453 3.246 1.00 94.00 87 LEU A N 1
ATOM 676 C CA . LEU A 1 87 ? 4.582 -4.287 1.819 1.00 94.00 87 LEU A CA 1
ATOM 677 C C . LEU A 1 87 ? 4.411 -5.598 1.053 1.00 94.00 87 LEU A C 1
ATOM 679 O O . LEU A 1 87 ? 3.830 -5.583 -0.028 1.00 94.00 87 LEU A O 1
ATOM 683 N N . TYR A 1 88 ? 4.897 -6.715 1.595 1.00 95.19 88 TYR A N 1
ATOM 684 C CA . TYR A 1 88 ? 4.762 -8.042 0.997 1.00 95.19 88 TYR A CA 1
ATOM 685 C C . TYR A 1 88 ? 3.290 -8.441 0.870 1.00 95.19 88 TYR A C 1
ATOM 687 O O . TYR A 1 88 ? 2.843 -8.809 -0.217 1.00 95.19 88 TYR A O 1
ATOM 695 N N . ASP A 1 89 ? 2.517 -8.301 1.946 1.00 95.00 89 ASP A N 1
ATOM 696 C CA . ASP A 1 89 ? 1.110 -8.692 1.978 1.00 95.00 89 ASP A CA 1
ATOM 697 C C . ASP A 1 89 ? 0.243 -7.819 1.072 1.00 95.00 89 ASP A C 1
ATOM 699 O O . ASP A 1 89 ? -0.556 -8.340 0.291 1.00 95.00 89 ASP A O 1
ATOM 703 N N . ILE A 1 90 ? 0.437 -6.498 1.114 1.00 93.75 90 ILE A N 1
ATOM 704 C CA . ILE A 1 90 ? -0.267 -5.579 0.217 1.00 93.75 90 ILE A CA 1
ATOM 705 C C . ILE A 1 90 ? 0.175 -5.811 -1.229 1.00 93.75 90 ILE A C 1
ATOM 707 O O . ILE A 1 90 ? -0.673 -5.891 -2.115 1.00 93.75 90 ILE A O 1
ATOM 711 N N . GLY A 1 91 ? 1.474 -5.979 -1.484 1.00 93.69 91 GLY A N 1
ATOM 712 C CA . GLY A 1 91 ? 2.002 -6.280 -2.814 1.00 93.69 91 GLY A CA 1
ATOM 713 C C . GLY A 1 91 ? 1.407 -7.565 -3.396 1.00 93.69 91 GLY A C 1
ATOM 714 O O . GLY A 1 91 ? 1.066 -7.609 -4.574 1.00 93.69 91 GLY A O 1
ATOM 715 N N . HIS A 1 92 ? 1.206 -8.594 -2.573 1.00 93.62 92 HIS A N 1
ATOM 716 C CA . HIS A 1 92 ? 0.552 -9.832 -2.994 1.00 93.62 92 HIS A CA 1
ATOM 717 C C . HIS A 1 92 ? -0.944 -9.635 -3.284 1.00 93.62 92 HIS A C 1
ATOM 719 O O . HIS A 1 92 ? -1.481 -10.243 -4.210 1.00 93.62 92 HIS A O 1
ATOM 725 N N . LEU A 1 93 ? -1.614 -8.762 -2.530 1.00 91.44 93 LEU A N 1
ATOM 726 C CA . LEU A 1 93 ? -3.038 -8.473 -2.685 1.00 91.44 93 LEU A CA 1
ATOM 727 C C . LEU A 1 93 ? -3.365 -7.666 -3.952 1.00 91.44 93 LEU A C 1
ATOM 729 O O . LEU A 1 93 ? -4.422 -7.871 -4.543 1.00 91.44 93 LEU A O 1
ATOM 733 N N . VAL A 1 94 ? -2.476 -6.764 -4.378 1.00 90.69 94 VAL A N 1
ATOM 734 C CA . VAL A 1 94 ? -2.670 -5.897 -5.558 1.00 90.69 94 VAL A CA 1
ATOM 735 C C . VAL A 1 94 ? -3.121 -6.663 -6.813 1.00 90.69 94 VAL A C 1
ATOM 737 O O . VAL A 1 94 ? -4.195 -6.345 -7.326 1.00 90.69 94 VAL A O 1
ATOM 740 N N . PRO A 1 95 ? -2.375 -7.662 -7.326 1.00 91.50 95 PRO A N 1
ATOM 741 C CA . PRO A 1 95 ? -2.778 -8.388 -8.530 1.00 91.50 95 PRO A CA 1
ATOM 742 C C . PRO A 1 95 ? -4.114 -9.115 -8.357 1.00 91.50 95 PRO A C 1
ATOM 744 O O . PRO A 1 95 ? -4.911 -9.117 -9.288 1.00 91.50 95 PRO A O 1
ATOM 747 N N . ILE A 1 96 ? -4.381 -9.670 -7.169 1.00 91.19 96 ILE A N 1
ATOM 748 C CA . ILE A 1 96 ? -5.625 -10.389 -6.855 1.00 91.19 96 ILE A CA 1
ATOM 749 C C . ILE A 1 96 ? -6.821 -9.433 -6.942 1.00 91.19 96 ILE A C 1
ATOM 751 O O . ILE A 1 96 ? -7.834 -9.743 -7.565 1.00 91.19 96 ILE A O 1
ATOM 755 N N . ALA A 1 97 ? -6.700 -8.248 -6.338 1.00 85.81 97 ALA A N 1
ATOM 756 C CA . ALA A 1 97 ? -7.767 -7.257 -6.335 1.00 85.81 97 ALA A CA 1
ATOM 757 C C . ALA A 1 97 ? -8.018 -6.669 -7.731 1.00 85.81 97 ALA A C 1
ATOM 759 O O . ALA A 1 97 ? -9.171 -6.475 -8.120 1.00 85.81 97 ALA A O 1
ATOM 760 N N . LEU A 1 98 ? -6.953 -6.413 -8.499 1.00 86.19 98 LEU A N 1
ATOM 761 C CA . LEU A 1 98 ? -7.063 -5.924 -9.873 1.00 86.19 98 LEU A CA 1
ATOM 762 C C . LEU A 1 98 ? -7.700 -6.967 -10.796 1.00 86.19 98 LEU A C 1
ATOM 764 O O . LEU A 1 98 ? -8.573 -6.607 -11.580 1.00 86.19 98 LEU A O 1
ATOM 768 N N . GLU A 1 99 ? -7.313 -8.239 -10.689 1.00 89.12 99 GLU A N 1
ATOM 769 C CA . GLU A 1 99 ? -7.866 -9.325 -11.511 1.00 89.12 99 GLU A CA 1
ATOM 770 C C . GLU A 1 99 ? -9.358 -9.529 -11.243 1.00 89.12 99 GLU A C 1
ATOM 772 O O . GLU A 1 99 ? -10.141 -9.698 -12.174 1.00 89.12 99 GLU A O 1
ATOM 777 N N . ALA A 1 100 ? -9.766 -9.446 -9.975 1.00 86.19 100 ALA A N 1
ATOM 778 C CA . ALA A 1 100 ? -11.164 -9.585 -9.583 1.00 86.19 100 ALA A CA 1
ATOM 779 C C . ALA A 1 100 ? -12.040 -8.388 -9.998 1.00 86.19 100 ALA A C 1
ATOM 781 O O . ALA A 1 100 ? -13.250 -8.546 -10.158 1.00 86.19 100 ALA A O 1
ATOM 782 N N . SER A 1 101 ? -11.454 -7.193 -10.141 1.00 81.94 101 SER A N 1
ATOM 783 C CA . SER A 1 101 ? -12.214 -5.945 -10.326 1.00 81.94 101 SER A CA 1
ATOM 784 C C . SER A 1 101 ? -12.214 -5.414 -11.757 1.00 81.94 101 SER A C 1
ATOM 786 O O . SER A 1 101 ? -13.111 -4.658 -12.131 1.00 81.94 101 SER A O 1
ATOM 788 N N . LEU A 1 102 ? -11.193 -5.736 -12.551 1.00 81.06 102 LEU A N 1
ATOM 789 C CA . LEU A 1 102 ? -11.025 -5.203 -13.899 1.00 81.06 102 LEU A CA 1
ATOM 790 C C . LEU A 1 102 ? -11.534 -6.175 -14.960 1.0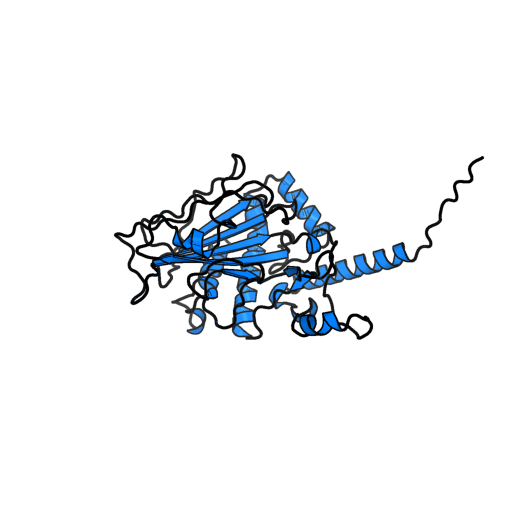0 81.06 102 LEU A C 1
ATOM 792 O O . LEU A 1 102 ? -11.556 -7.390 -14.782 1.00 81.06 102 LEU A O 1
ATOM 796 N N . SER A 1 103 ? -11.891 -5.635 -16.126 1.00 86.06 103 SER A N 1
ATOM 797 C CA . SER A 1 103 ? -12.085 -6.482 -17.301 1.00 86.06 103 SER A CA 1
ATOM 798 C C . SER A 1 103 ? -10.773 -7.180 -17.683 1.00 86.06 103 SER A C 1
ATOM 800 O O . SER A 1 103 ? -9.687 -6.629 -17.494 1.00 86.06 103 SER A O 1
ATOM 802 N N . LYS A 1 104 ? -10.863 -8.363 -18.307 1.00 90.31 104 LYS A N 1
ATOM 803 C CA . LYS A 1 104 ? -9.686 -9.108 -18.789 1.00 90.31 104 LYS A CA 1
ATOM 804 C C . LYS A 1 104 ? -8.751 -8.241 -19.643 1.00 90.31 104 LYS A C 1
ATOM 806 O O . LYS A 1 104 ? -7.539 -8.323 -19.498 1.00 90.31 104 LYS A O 1
ATOM 811 N N . LEU A 1 105 ? -9.312 -7.390 -20.508 1.00 90.25 105 LEU A N 1
ATOM 812 C CA . LEU A 1 105 ? -8.534 -6.476 -21.346 1.00 90.25 105 LEU A CA 1
ATOM 813 C C . LEU A 1 105 ? -7.794 -5.420 -20.512 1.00 90.25 105 LEU A C 1
ATOM 815 O O . LEU A 1 105 ? -6.604 -5.211 -20.725 1.00 90.25 105 LEU A O 1
ATOM 819 N N . GLU A 1 106 ? -8.478 -4.757 -19.574 1.00 85.56 106 GLU A N 1
ATOM 820 C CA . GLU A 1 106 ? -7.846 -3.753 -18.708 1.00 85.56 106 GLU A CA 1
ATOM 821 C C . GLU A 1 106 ? -6.733 -4.370 -17.861 1.00 85.56 106 GLU A C 1
ATOM 823 O O . GLU A 1 106 ? -5.643 -3.804 -17.795 1.00 85.56 106 GLU A O 1
ATOM 828 N N . TYR A 1 107 ? -6.976 -5.546 -17.278 1.00 88.50 107 TYR A N 1
ATOM 829 C CA . TYR A 1 107 ? -5.969 -6.269 -16.511 1.00 88.50 107 TYR A CA 1
ATOM 830 C C . TYR A 1 107 ? -4.738 -6.606 -17.361 1.00 88.50 107 TYR A C 1
ATOM 832 O O . TYR A 1 107 ? -3.624 -6.234 -16.995 1.00 88.50 107 TYR A O 1
ATOM 840 N N . SER A 1 108 ? -4.927 -7.226 -18.533 1.00 92.62 108 SER A N 1
ATOM 841 C CA . SER A 1 108 ? -3.820 -7.597 -19.425 1.00 92.62 108 SER A CA 1
ATOM 842 C C . SER A 1 108 ? -3.023 -6.391 -19.930 1.00 92.62 108 SER A C 1
ATOM 844 O O . SER A 1 108 ? -1.813 -6.492 -20.109 1.00 92.62 108 SER A O 1
ATOM 846 N N . LEU A 1 109 ? -3.662 -5.236 -20.148 1.00 89.38 109 LEU A N 1
ATOM 847 C CA . LEU A 1 109 ? -2.953 -4.011 -20.537 1.00 89.38 109 LEU A CA 1
ATOM 848 C C . LEU A 1 109 ? -2.078 -3.469 -19.402 1.00 89.38 109 LEU A C 1
ATOM 850 O O . LEU A 1 109 ? -0.949 -3.038 -19.651 1.00 89.38 109 LEU A O 1
ATOM 854 N N . LEU A 1 110 ? -2.579 -3.494 -18.164 1.00 88.00 110 LEU A N 1
ATOM 855 C CA . LEU A 1 110 ? -1.795 -3.094 -16.996 1.00 88.00 110 LEU A CA 1
ATOM 856 C C . LEU A 1 110 ? -0.639 -4.065 -16.741 1.00 88.00 110 LEU A C 1
ATOM 858 O O . LEU A 1 110 ? 0.482 -3.623 -16.498 1.00 88.00 110 LEU A O 1
ATOM 862 N N . GLU A 1 111 ? -0.892 -5.368 -16.863 1.00 91.94 111 GLU A N 1
ATOM 863 C CA . GLU A 1 111 ? 0.126 -6.412 -16.750 1.00 91.94 111 GLU A CA 1
ATOM 864 C C . GLU A 1 111 ? 1.226 -6.233 -17.794 1.00 91.94 111 GLU A C 1
ATOM 866 O O . GLU A 1 111 ? 2.409 -6.164 -17.453 1.00 91.94 111 GLU A O 1
ATOM 871 N N . PHE A 1 112 ? 0.836 -6.084 -19.063 1.00 91.25 112 PHE A N 1
ATOM 872 C CA . PHE A 1 112 ? 1.771 -5.845 -20.152 1.00 91.25 112 PHE A CA 1
ATOM 873 C C . PHE A 1 112 ? 2.640 -4.622 -19.866 1.00 91.25 112 PHE A C 1
ATOM 875 O O . PHE A 1 112 ? 3.859 -4.692 -19.992 1.00 91.25 112 PHE A O 1
ATOM 882 N N . ARG A 1 113 ? 2.038 -3.512 -19.429 1.00 88.00 113 ARG A N 1
ATOM 883 C CA . ARG A 1 113 ? 2.776 -2.291 -19.103 1.00 88.00 113 ARG A CA 1
ATOM 884 C C . ARG A 1 113 ? 3.767 -2.500 -17.959 1.00 88.00 113 ARG A C 1
ATOM 886 O O . ARG A 1 113 ? 4.905 -2.056 -18.072 1.00 88.00 113 ARG A O 1
ATOM 893 N N . GLY A 1 114 ? 3.354 -3.172 -16.888 1.00 89.50 114 GLY A N 1
ATOM 894 C CA . GLY A 1 114 ? 4.210 -3.476 -15.744 1.00 89.50 114 GLY A CA 1
ATOM 895 C C . GLY A 1 114 ? 5.427 -4.319 -16.112 1.00 89.50 114 GLY A C 1
ATOM 896 O O . GLY A 1 114 ? 6.565 -3.968 -15.790 1.00 89.50 114 GLY A O 1
ATOM 897 N N . LEU A 1 115 ? 5.183 -5.413 -16.837 1.00 90.19 115 LEU A N 1
ATOM 898 C CA . LEU A 1 115 ? 6.209 -6.372 -17.241 1.00 90.19 115 LEU A CA 1
ATOM 899 C C . LEU A 1 115 ? 7.130 -5.813 -18.331 1.00 90.19 115 LEU A C 1
ATOM 901 O O . LEU A 1 115 ? 8.352 -5.887 -18.201 1.00 90.19 115 LEU A O 1
ATOM 905 N N . HIS A 1 116 ? 6.558 -5.239 -19.392 1.00 87.19 116 HIS A N 1
ATOM 906 C CA . HIS A 1 116 ? 7.310 -4.703 -20.527 1.00 87.19 116 HIS A CA 1
ATOM 907 C C . HIS A 1 116 ? 8.036 -3.404 -20.169 1.00 87.19 116 HIS A C 1
ATOM 909 O O . HIS A 1 116 ? 9.146 -3.161 -20.633 1.00 87.19 116 HIS A O 1
ATOM 915 N N . GLY A 1 117 ? 7.428 -2.574 -19.321 1.00 84.94 117 GLY A N 1
ATOM 916 C CA . GLY A 1 117 ? 8.040 -1.351 -18.814 1.00 84.94 117 GLY A CA 1
ATOM 917 C C . GLY A 1 117 ? 9.093 -1.590 -17.734 1.00 84.94 117 GLY A C 1
ATOM 918 O O . GLY A 1 117 ? 9.640 -0.618 -17.236 1.00 84.94 117 GLY A O 1
ATOM 919 N N . ASN A 1 118 ? 9.363 -2.841 -17.334 1.00 88.31 118 ASN A N 1
ATOM 920 C CA . ASN A 1 118 ? 10.237 -3.172 -16.203 1.00 88.31 118 ASN A CA 1
ATOM 921 C C . ASN A 1 118 ? 9.972 -2.281 -14.973 1.00 88.31 118 ASN A C 1
ATOM 923 O O . ASN A 1 118 ? 10.886 -1.700 -14.384 1.00 88.31 118 ASN A O 1
ATOM 927 N N . MET A 1 119 ? 8.700 -2.103 -14.625 1.00 88.38 119 MET A N 1
ATOM 928 C CA . MET A 1 119 ? 8.318 -1.149 -13.593 1.00 88.38 119 MET A CA 1
ATOM 929 C C . MET A 1 119 ? 8.865 -1.577 -12.225 1.00 88.38 119 MET A C 1
ATOM 931 O O . MET A 1 119 ? 8.746 -2.740 -11.835 1.00 88.38 119 MET A O 1
ATOM 935 N N . ILE A 1 120 ? 9.455 -0.633 -11.485 1.00 89.12 120 ILE A N 1
ATOM 936 C CA . ILE A 1 120 ? 9.955 -0.892 -10.131 1.00 89.12 120 ILE A CA 1
ATOM 937 C C . ILE A 1 120 ? 8.788 -1.048 -9.152 1.00 89.12 120 ILE A C 1
ATOM 939 O O . ILE A 1 120 ? 8.029 -0.112 -8.912 1.00 89.12 120 ILE A O 1
ATOM 943 N N . SER A 1 121 ? 8.635 -2.233 -8.572 1.00 91.50 121 SER A N 1
ATOM 944 C CA . SER A 1 121 ? 7.524 -2.555 -7.675 1.00 91.50 121 SER A CA 1
ATOM 945 C C . SER A 1 121 ? 7.985 -2.878 -6.258 1.00 91.50 121 SER A C 1
ATOM 947 O O . SER A 1 121 ? 9.184 -2.940 -5.974 1.00 91.50 121 SER A O 1
ATOM 949 N N . PHE A 1 122 ? 7.034 -3.049 -5.340 1.00 93.50 122 PHE A N 1
ATOM 950 C CA . PHE A 1 122 ? 7.311 -3.343 -3.935 1.00 93.50 122 PHE A CA 1
ATOM 951 C C . PHE A 1 122 ? 6.677 -4.659 -3.476 1.00 93.50 122 PHE A C 1
ATOM 953 O O . PHE A 1 122 ? 5.663 -5.109 -4.020 1.00 93.50 122 PHE A O 1
ATOM 960 N N . GLY A 1 123 ? 7.255 -5.221 -2.414 1.00 93.38 123 GLY A N 1
ATOM 961 C CA . GLY A 1 123 ? 6.677 -6.283 -1.599 1.00 93.38 123 GLY A CA 1
ATOM 962 C C . GLY A 1 123 ? 6.731 -7.681 -2.203 1.00 93.38 123 GLY A C 1
ATOM 963 O O . GLY A 1 123 ? 7.394 -8.561 -1.668 1.00 93.38 123 GLY A O 1
ATOM 964 N N . HIS A 1 124 ? 6.011 -7.915 -3.295 1.00 94.06 124 HIS A N 1
ATOM 965 C CA . HIS A 1 124 ? 5.785 -9.260 -3.824 1.00 94.06 124 HIS A CA 1
ATOM 966 C C . HIS A 1 124 ? 6.162 -9.346 -5.302 1.00 94.06 124 HIS A C 1
ATOM 968 O O . HIS A 1 124 ? 5.899 -8.418 -6.061 1.00 94.06 124 HIS A O 1
ATOM 974 N N . GLU A 1 125 ? 6.720 -10.475 -5.747 1.00 92.00 125 GLU A N 1
ATOM 975 C CA . GLU A 1 125 ? 7.116 -10.685 -7.152 1.00 92.00 125 GLU A CA 1
ATOM 976 C C . GLU A 1 125 ? 5.958 -10.625 -8.161 1.00 92.00 125 GLU A C 1
ATOM 978 O O . GLU A 1 125 ? 6.185 -10.435 -9.353 1.00 92.00 125 GLU A O 1
ATOM 983 N N . THR A 1 126 ? 4.719 -10.782 -7.697 1.00 92.50 126 THR A N 1
ATOM 984 C CA . THR A 1 126 ? 3.511 -10.672 -8.532 1.00 92.50 126 THR A CA 1
ATOM 985 C C . THR A 1 126 ? 2.969 -9.247 -8.597 1.00 92.50 126 THR A C 1
ATOM 987 O O . THR A 1 126 ? 2.054 -8.975 -9.370 1.00 92.50 126 THR A O 1
ATOM 990 N N . ASN A 1 127 ? 3.502 -8.323 -7.796 1.00 92.69 127 ASN A N 1
ATOM 991 C CA . ASN A 1 127 ? 3.166 -6.918 -7.923 1.00 92.69 127 ASN A CA 1
ATOM 992 C C . ASN A 1 127 ? 4.000 -6.328 -9.053 1.00 92.69 127 ASN A C 1
ATOM 994 O O . ASN A 1 127 ? 5.141 -5.941 -8.849 1.00 92.69 127 ASN A O 1
ATOM 998 N N . PHE A 1 128 ? 3.440 -6.237 -10.247 1.00 90.50 128 PHE A N 1
ATOM 999 C CA . PHE A 1 128 ? 4.004 -5.447 -11.344 1.00 90.50 128 PHE A CA 1
ATOM 1000 C C . PHE A 1 128 ? 3.044 -4.321 -11.743 1.00 90.50 128 PHE A C 1
ATOM 1002 O O . PHE A 1 128 ? 3.131 -3.787 -12.840 1.00 90.50 128 PHE A O 1
ATOM 1009 N N . PHE A 1 129 ? 2.134 -3.939 -10.843 1.00 89.75 129 PHE A N 1
ATOM 1010 C CA . PHE A 1 129 ? 1.064 -2.971 -11.104 1.00 89.75 129 PHE A CA 1
ATOM 1011 C C . PHE A 1 129 ? 1.245 -1.652 -10.360 1.00 89.75 129 PHE A C 1
ATOM 1013 O O . PHE A 1 129 ? 0.812 -0.608 -10.846 1.00 89.75 129 PHE A O 1
ATOM 1020 N N . ALA A 1 130 ? 1.919 -1.681 -9.211 1.00 90.12 130 ALA A N 1
ATOM 1021 C CA . ALA A 1 130 ? 2.122 -0.500 -8.396 1.00 90.12 130 ALA A CA 1
ATOM 1022 C C . ALA A 1 130 ? 3.553 -0.356 -7.895 1.00 90.12 130 ALA A C 1
ATOM 1024 O O . ALA A 1 130 ? 4.262 -1.329 -7.630 1.00 90.12 130 ALA A O 1
ATOM 1025 N N . THR A 1 131 ? 3.944 0.900 -7.720 1.00 91.19 131 THR A N 1
ATOM 1026 C CA . THR A 1 131 ? 5.278 1.289 -7.257 1.00 91.19 131 THR A CA 1
ATOM 1027 C C . THR A 1 131 ? 5.216 1.889 -5.855 1.00 91.19 131 THR A C 1
ATOM 1029 O O . THR A 1 131 ? 6.160 1.783 -5.080 1.00 91.19 131 THR A O 1
ATOM 1032 N N . SER A 1 132 ? 4.101 2.526 -5.506 1.00 91.00 132 SER A N 1
ATOM 1033 C CA . SER A 1 132 ? 3.973 3.320 -4.292 1.00 91.00 132 SER A CA 1
ATOM 1034 C C . SER A 1 132 ? 2.905 2.759 -3.367 1.00 91.00 132 SER A C 1
ATOM 1036 O O . SER A 1 132 ? 1.891 2.229 -3.819 1.00 91.00 132 SER A O 1
ATOM 1038 N N . LEU A 1 133 ? 3.149 2.916 -2.069 1.00 92.31 133 LEU A N 1
ATOM 1039 C CA . LEU A 1 133 ? 2.221 2.628 -0.988 1.00 92.31 133 LEU A CA 1
ATOM 1040 C C . LEU A 1 133 ? 2.216 3.831 -0.048 1.00 92.31 133 LEU A C 1
ATOM 1042 O O . LEU A 1 133 ? 3.273 4.221 0.457 1.00 92.31 133 LEU A O 1
ATOM 1046 N N . GLN A 1 134 ? 1.029 4.373 0.190 1.00 90.38 134 GLN A N 1
ATOM 1047 C CA . GLN A 1 134 ? 0.757 5.403 1.179 1.00 90.38 134 GLN A CA 1
ATOM 1048 C C . GLN A 1 134 ? -0.238 4.865 2.211 1.00 90.38 134 GLN A C 1
ATOM 1050 O O . GLN A 1 134 ? -1.249 4.281 1.840 1.00 90.38 134 GLN A O 1
ATOM 1055 N N . MET A 1 135 ? 0.034 5.066 3.495 1.00 90.88 135 MET A N 1
ATOM 1056 C CA . MET A 1 135 ? -0.889 4.795 4.594 1.00 90.88 135 MET A CA 1
ATOM 1057 C C . MET A 1 135 ? -1.505 6.109 5.062 1.00 90.88 135 MET A C 1
ATOM 1059 O O . MET A 1 135 ? -0.779 7.051 5.366 1.00 90.88 135 MET A O 1
ATOM 1063 N N . ASN A 1 136 ? -2.825 6.164 5.147 1.00 86.50 136 ASN A N 1
ATOM 1064 C CA . ASN A 1 136 ? -3.589 7.318 5.594 1.00 86.50 136 ASN A CA 1
ATOM 1065 C C . ASN A 1 136 ? -4.285 6.970 6.900 1.00 86.50 136 ASN A C 1
ATOM 1067 O O . ASN A 1 136 ? -5.163 6.108 6.902 1.00 86.50 136 ASN A O 1
ATOM 1071 N N . ILE A 1 137 ? -3.934 7.649 7.987 1.00 85.88 137 ILE A N 1
ATOM 1072 C CA . ILE A 1 137 ? -4.525 7.416 9.306 1.00 85.88 137 ILE A CA 1
ATOM 1073 C C . ILE A 1 137 ? -5.435 8.572 9.685 1.00 85.88 137 ILE A C 1
ATOM 1075 O O . ILE A 1 137 ? -5.077 9.749 9.598 1.00 85.88 137 ILE A O 1
ATOM 1079 N N . SER A 1 138 ? -6.620 8.221 10.167 1.00 80.69 138 SER A N 1
ATOM 1080 C CA . SER A 1 138 ? -7.572 9.172 10.724 1.00 80.69 138 SER A CA 1
ATOM 1081 C C . SER A 1 138 ? -8.316 8.574 11.904 1.00 80.69 138 SER A C 1
ATOM 1083 O O . SER A 1 138 ? -8.677 7.400 11.883 1.00 80.69 138 SER A O 1
ATOM 1085 N N . PHE A 1 139 ? -8.572 9.393 12.923 1.00 80.94 139 PHE A N 1
ATOM 1086 C CA . PHE A 1 139 ? -9.366 8.980 14.077 1.00 80.94 139 PHE A CA 1
ATOM 1087 C C . PHE A 1 139 ? -10.769 9.577 14.014 1.00 80.94 139 PHE A C 1
ATOM 1089 O O . PHE A 1 139 ? -10.972 10.760 13.704 1.00 80.94 139 PHE A O 1
ATOM 1096 N N . ILE A 1 140 ? -11.746 8.758 14.380 1.00 75.94 140 ILE A N 1
ATOM 1097 C CA . ILE A 1 140 ? -13.116 9.188 14.627 1.00 75.94 140 ILE A CA 1
ATOM 1098 C C . ILE A 1 140 ? -13.222 9.552 16.106 1.00 75.94 140 ILE A C 1
ATOM 1100 O O . ILE A 1 140 ? -12.810 8.783 16.978 1.00 75.94 140 ILE A O 1
ATOM 1104 N N . ARG A 1 141 ? -13.753 10.746 16.396 1.00 75.12 141 ARG A N 1
ATOM 1105 C CA . ARG A 1 141 ? -13.808 11.295 17.758 1.00 75.12 141 ARG A CA 1
ATOM 1106 C C . ARG A 1 141 ? -15.231 11.551 18.237 1.00 75.12 141 ARG A C 1
ATOM 1108 O O . ARG A 1 141 ? -16.012 12.169 17.519 1.00 75.12 141 ARG A O 1
ATOM 1115 N N . SER A 1 142 ? -15.534 11.148 19.470 1.00 69.06 142 SER A N 1
ATOM 1116 C CA . SER A 1 142 ? -16.804 11.414 20.155 1.00 69.06 142 SER A CA 1
ATOM 1117 C C . SER A 1 142 ? -17.093 12.914 20.250 1.00 69.06 142 SER A C 1
ATOM 1119 O O . SER A 1 142 ? -16.188 13.707 20.527 1.00 69.06 142 SER A O 1
ATOM 1121 N N . GLY A 1 143 ? -18.359 13.303 20.074 1.00 61.06 143 GLY A N 1
ATOM 1122 C CA . GLY A 1 143 ? -18.805 14.695 20.221 1.00 61.06 143 GLY A CA 1
ATOM 1123 C C . GLY A 1 143 ? -18.514 15.596 19.016 1.00 61.06 143 GLY A C 1
ATOM 1124 O O . GLY A 1 143 ? -18.742 16.802 19.088 1.00 61.06 143 GLY A O 1
ATOM 1125 N N . VAL A 1 144 ? -18.034 15.036 17.902 1.00 60.81 144 VAL A N 1
ATOM 1126 C CA . VAL A 1 144 ? -17.919 15.742 16.622 1.00 60.81 144 VAL A CA 1
ATOM 1127 C C . VAL A 1 144 ? -19.094 15.328 15.737 1.00 60.81 144 VAL A C 1
ATOM 1129 O O . VAL A 1 144 ? -19.178 14.174 15.326 1.00 60.81 144 VAL A O 1
ATOM 1132 N N . ALA A 1 145 ? -20.008 16.258 15.442 1.00 53.44 145 ALA A N 1
ATOM 1133 C CA . ALA A 1 145 ? -21.141 15.988 14.556 1.00 53.44 145 ALA A CA 1
ATOM 1134 C C . ALA A 1 145 ? -20.665 15.478 13.177 1.00 53.44 145 ALA A C 1
ATOM 1136 O O . ALA A 1 145 ? -19.742 16.045 12.585 1.00 53.44 145 ALA A O 1
ATOM 1137 N N . ASP A 1 146 ? -21.309 14.419 12.682 1.00 54.28 146 ASP A N 1
ATOM 1138 C CA . ASP A 1 146 ? -21.284 13.952 11.287 1.00 54.28 146 ASP A CA 1
ATOM 1139 C C . ASP A 1 146 ? -19.907 13.648 10.666 1.00 54.28 146 ASP A C 1
ATOM 1141 O O . ASP A 1 146 ? -19.641 14.029 9.528 1.00 54.28 146 ASP A O 1
ATOM 1145 N N . GLY A 1 147 ? -18.989 12.990 11.384 1.00 52.19 147 GLY A N 1
ATOM 1146 C CA . GLY A 1 147 ? -17.722 12.538 10.777 1.00 52.19 147 GLY A CA 1
ATOM 1147 C C . GLY A 1 147 ? -16.778 13.678 10.357 1.00 52.19 147 GLY A C 1
ATOM 1148 O O . GLY A 1 147 ? -15.762 13.446 9.698 1.00 52.19 147 GLY A O 1
ATOM 1149 N N . ARG A 1 148 ? -17.053 14.921 10.786 1.00 57.22 148 ARG A N 1
ATOM 1150 C CA . ARG A 1 148 ? -16.213 16.096 10.493 1.00 57.22 148 ARG A CA 1
ATOM 1151 C C . ARG A 1 148 ? -14.784 15.965 11.028 1.00 57.22 148 ARG A C 1
ATOM 1153 O O . ARG A 1 148 ? -13.930 16.738 10.607 1.00 57.22 148 ARG A O 1
ATOM 1160 N N . SER A 1 149 ? -14.503 15.026 11.938 1.00 56.69 149 SER A N 1
ATOM 1161 C CA . SER A 1 149 ? -13.138 14.774 12.418 1.00 56.69 149 SER A CA 1
ATOM 1162 C C . SER A 1 149 ? -12.239 14.231 11.309 1.00 56.69 149 SER A C 1
ATOM 1164 O O . SER A 1 149 ? -11.117 14.704 11.193 1.00 56.69 149 SER A O 1
ATOM 1166 N N . VAL A 1 150 ? -12.745 13.335 10.454 1.00 56.19 150 VAL A N 1
ATOM 1167 C CA . VAL A 1 150 ? -11.967 12.741 9.352 1.00 56.19 150 VAL A CA 1
ATOM 1168 C C . VAL A 1 150 ? -11.782 13.730 8.203 1.00 56.19 150 VAL A C 1
ATOM 1170 O O . VAL A 1 150 ? -10.685 13.850 7.667 1.00 56.19 150 VAL A O 1
ATOM 1173 N N . ILE A 1 151 ? -12.824 14.506 7.874 1.00 56.03 151 ILE A N 1
ATOM 1174 C CA . ILE A 1 151 ? -12.736 15.588 6.872 1.00 56.03 151 ILE A CA 1
ATOM 1175 C C . ILE A 1 151 ? -11.716 16.649 7.309 1.00 56.03 151 ILE A C 1
ATOM 1177 O O . ILE A 1 151 ? -10.973 17.181 6.489 1.00 56.03 151 ILE A O 1
ATOM 1181 N N . LYS A 1 152 ? -11.660 16.964 8.609 1.00 58.69 152 LYS A N 1
ATOM 1182 C CA . LYS A 1 152 ? -10.642 17.871 9.149 1.00 58.69 152 LYS A CA 1
ATOM 1183 C C . LYS A 1 152 ? -9.251 17.229 9.164 1.00 58.69 152 LYS A C 1
ATOM 1185 O O . LYS A 1 152 ? -8.296 17.912 8.816 1.00 58.69 152 LYS A O 1
ATOM 1190 N N . SER A 1 153 ? -9.139 15.945 9.521 1.00 55.72 153 SER A N 1
ATOM 1191 C CA . SER A 1 153 ? -7.847 15.269 9.689 1.00 55.72 153 SER A CA 1
ATOM 1192 C C . SER A 1 153 ? -7.153 14.904 8.385 1.00 55.72 153 SER A C 1
ATOM 1194 O O . SER A 1 153 ? -5.956 15.107 8.278 1.00 55.72 153 SER A O 1
ATOM 1196 N N . LEU A 1 154 ? -7.868 14.354 7.401 1.00 53.34 154 LEU A N 1
ATOM 1197 C CA . LEU A 1 154 ? -7.297 13.962 6.101 1.00 53.34 154 LEU A CA 1
ATOM 1198 C C . LEU A 1 154 ? -7.439 15.073 5.049 1.00 53.34 154 LEU A C 1
ATOM 1200 O O . LEU A 1 154 ? -7.233 14.846 3.855 1.00 53.34 154 LEU A O 1
ATOM 1204 N N . GLY A 1 155 ? -7.835 16.266 5.498 1.00 53.28 155 GLY A N 1
ATOM 1205 C CA . GLY A 1 155 ? -8.091 17.430 4.668 1.00 53.28 155 GLY A CA 1
ATOM 1206 C C . GLY A 1 155 ? -9.308 17.292 3.750 1.00 53.28 155 GLY A C 1
ATOM 1207 O O . GLY A 1 155 ? -9.982 16.263 3.665 1.00 53.28 155 GLY A O 1
ATOM 1208 N N . SER A 1 156 ? -9.559 18.364 2.996 1.00 50.75 156 SER A N 1
ATOM 1209 C CA . SER A 1 156 ? -10.609 18.411 1.976 1.00 50.75 156 SER A CA 1
ATOM 1210 C C . SER A 1 156 ? -10.381 17.442 0.812 1.00 50.75 156 SER A C 1
ATOM 1212 O O . SER A 1 156 ? -11.264 17.284 -0.016 1.00 50.75 156 SER A O 1
ATOM 1214 N N . VAL A 1 157 ? -9.223 16.788 0.715 1.00 52.75 157 VAL A N 1
ATOM 1215 C CA . VAL A 1 157 ? -8.930 15.906 -0.417 1.00 52.75 157 VAL A CA 1
ATOM 1216 C C . VAL A 1 157 ? -9.679 14.586 -0.253 1.00 52.75 157 VAL A C 1
ATOM 1218 O O . VAL A 1 157 ? -10.469 14.230 -1.106 1.00 52.75 157 VAL A O 1
ATOM 1221 N N . THR A 1 158 ? -9.569 13.894 0.880 1.00 55.44 158 THR A N 1
ATOM 1222 C CA . THR A 1 158 ? -10.126 12.529 0.996 1.00 55.44 158 THR A CA 1
ATOM 1223 C C . THR A 1 158 ? -11.653 12.488 1.188 1.00 55.44 158 THR A C 1
ATOM 1225 O O . THR A 1 158 ? -12.284 11.473 0.901 1.00 55.44 158 THR A O 1
ATOM 1228 N N . GLY A 1 159 ? -12.256 13.587 1.660 1.00 58.00 159 GLY A N 1
ATOM 1229 C CA . GLY A 1 159 ? -13.694 13.682 1.962 1.00 58.00 159 GLY A CA 1
ATOM 1230 C C . GLY A 1 159 ? -14.550 14.445 0.944 1.00 58.00 159 GLY A C 1
ATOM 1231 O O . GLY A 1 159 ? -15.766 14.484 1.109 1.00 58.00 159 GLY A O 1
ATOM 1232 N N . TYR A 1 160 ? -13.951 15.064 -0.079 1.00 66.81 160 TYR A N 1
ATOM 1233 C CA . TYR A 1 160 ? -14.683 15.764 -1.141 1.00 66.81 160 TYR A CA 1
ATOM 1234 C C . TYR A 1 160 ? -14.449 15.098 -2.492 1.00 66.81 160 TYR A C 1
ATOM 1236 O O . TYR A 1 160 ? -13.495 14.342 -2.683 1.00 66.81 160 TYR A O 1
ATOM 1244 N N . ASP A 1 161 ? -15.318 15.421 -3.444 1.00 71.88 161 ASP A N 1
ATOM 1245 C CA . ASP A 1 161 ? -15.121 15.050 -4.834 1.00 71.88 161 ASP A CA 1
ATOM 1246 C C . ASP A 1 161 ? -13.864 15.737 -5.388 1.00 71.88 161 ASP A C 1
ATOM 1248 O O . ASP A 1 161 ? -13.795 16.961 -5.512 1.00 71.88 161 ASP A O 1
ATOM 1252 N N . HIS A 1 162 ? -12.859 14.937 -5.722 1.00 75.62 162 HIS A N 1
ATOM 1253 C CA . HIS A 1 162 ? -11.585 15.372 -6.276 1.00 75.62 162 HIS A CA 1
ATOM 1254 C C . HIS A 1 162 ? -11.123 14.423 -7.382 1.00 75.62 162 HIS A C 1
ATOM 1256 O O . HIS A 1 162 ? -11.672 13.343 -7.604 1.00 75.62 162 HIS A O 1
ATOM 1262 N N . VAL A 1 163 ? -10.096 14.854 -8.101 1.00 78.69 163 VAL A N 1
ATOM 1263 C CA . VAL A 1 163 ? -9.286 14.015 -8.983 1.00 78.69 163 VAL A CA 1
ATOM 1264 C C . VAL A 1 163 ? -7.855 14.091 -8.485 1.00 78.69 163 VAL A C 1
ATOM 1266 O O . VAL A 1 163 ? -7.451 15.140 -7.985 1.00 78.69 163 VAL A O 1
ATOM 1269 N N . ASP A 1 164 ? -7.077 13.036 -8.695 1.00 76.38 164 ASP A N 1
ATOM 1270 C CA . ASP A 1 164 ? -5.627 13.114 -8.538 1.00 76.38 164 ASP A CA 1
ATOM 1271 C C . ASP A 1 164 ? -4.996 13.366 -9.907 1.00 76.38 164 ASP A C 1
ATOM 1273 O O . ASP A 1 164 ? -4.764 12.425 -10.670 1.00 76.38 164 ASP A O 1
ATOM 1277 N N . PRO A 1 165 ? -4.723 14.630 -10.279 1.00 75.44 165 PRO A N 1
ATOM 1278 C CA . PRO A 1 165 ? -4.224 14.953 -11.616 1.00 75.44 165 PRO A CA 1
ATOM 1279 C C . PRO A 1 165 ? -2.823 14.382 -11.875 1.00 75.44 165 PRO A C 1
ATOM 1281 O O . PRO A 1 165 ? -2.432 14.203 -13.029 1.00 75.44 165 PRO A O 1
ATOM 1284 N N . HIS A 1 166 ? -2.075 14.101 -10.808 1.00 74.88 166 HIS A N 1
ATOM 1285 C CA . HIS A 1 166 ? -0.705 13.599 -10.865 1.00 74.88 166 HIS A CA 1
ATOM 1286 C C . HIS A 1 166 ? -0.608 12.075 -10.904 1.00 74.88 166 HIS A C 1
ATOM 1288 O O . HIS A 1 166 ? 0.475 11.558 -11.179 1.00 74.88 166 HIS A O 1
ATOM 1294 N N . ASP A 1 167 ? -1.713 11.362 -10.681 1.00 72.06 167 ASP A N 1
ATOM 1295 C CA . ASP A 1 167 ? -1.718 9.911 -10.808 1.00 72.06 167 ASP A CA 1
ATOM 1296 C C . ASP A 1 167 ? -1.450 9.507 -12.255 1.00 72.06 167 ASP A C 1
ATOM 1298 O O . ASP A 1 167 ? -1.746 10.246 -13.203 1.00 72.06 167 ASP A O 1
ATOM 1302 N N . CYS A 1 168 ? -0.875 8.325 -12.453 1.00 72.06 168 CYS A N 1
ATOM 1303 C CA . CYS A 1 168 ? -0.762 7.755 -13.787 1.00 72.06 168 CYS A CA 1
ATOM 1304 C C . CYS A 1 168 ? -2.167 7.540 -14.390 1.00 72.06 168 CYS A C 1
ATOM 1306 O O . CYS A 1 168 ? -3.167 7.411 -13.685 1.00 72.06 168 CYS A O 1
ATOM 1308 N N . LEU A 1 169 ? -2.258 7.459 -15.721 1.00 66.56 169 LEU A N 1
ATOM 1309 C CA . LEU A 1 169 ? -3.490 7.014 -16.394 1.00 66.56 169 LEU A CA 1
ATOM 1310 C C . LEU A 1 169 ? -3.837 5.549 -16.075 1.00 66.56 169 LEU A C 1
ATOM 1312 O O . LEU A 1 169 ? -4.968 5.111 -16.289 1.00 66.56 169 LEU A O 1
ATOM 1316 N N . CYS A 1 170 ? -2.859 4.800 -15.573 1.00 62.66 170 CYS A N 1
ATOM 1317 C CA . CYS A 1 170 ? -3.016 3.437 -15.096 1.00 62.66 170 CYS A CA 1
ATOM 1318 C C . CYS A 1 170 ? -3.645 3.483 -13.701 1.00 62.66 170 CYS A C 1
ATOM 1320 O O . CYS A 1 170 ? -3.216 4.281 -12.876 1.00 62.66 170 CYS A O 1
ATOM 1322 N N . GLY A 1 171 ? -4.699 2.694 -13.477 1.00 60.31 171 GLY A N 1
ATOM 1323 C CA . GLY A 1 171 ? -5.562 2.801 -12.297 1.00 60.31 171 GLY A CA 1
ATOM 1324 C C . GLY A 1 171 ? -4.827 2.769 -10.952 1.00 60.31 171 GLY A C 1
ATOM 1325 O O . GLY A 1 171 ? -3.735 2.219 -10.831 1.00 60.31 171 GLY A O 1
ATOM 1326 N N . CYS A 1 172 ? -5.470 3.346 -9.942 1.00 62.78 172 CYS A N 1
ATOM 1327 C CA . CYS A 1 172 ? -5.038 3.320 -8.552 1.00 62.78 172 CYS A CA 1
ATOM 1328 C C . CYS A 1 172 ? -5.829 2.250 -7.789 1.00 62.78 172 CYS A C 1
ATOM 1330 O O . CYS A 1 172 ? -6.915 1.814 -8.179 1.00 62.78 172 CYS A O 1
ATOM 1332 N N . TYR A 1 173 ? -5.269 1.800 -6.682 1.00 67.50 173 TYR A N 1
ATOM 1333 C CA . TYR A 1 173 ? -5.887 0.811 -5.818 1.00 67.50 173 TYR A CA 1
ATOM 1334 C C . TYR A 1 173 ? -5.830 1.315 -4.383 1.00 67.50 173 TYR A C 1
ATOM 1336 O O . TYR A 1 173 ? -4.906 2.018 -3.992 1.00 67.50 173 TYR A O 1
ATOM 1344 N N . THR A 1 174 ? -6.831 1.022 -3.570 1.00 64.25 174 THR A N 1
ATOM 1345 C CA . THR A 1 174 ? -6.802 1.348 -2.146 1.00 64.25 174 THR A CA 1
ATOM 1346 C C . THR A 1 174 ? -7.394 0.204 -1.350 1.00 64.25 174 THR A C 1
ATOM 1348 O O . THR A 1 174 ? -8.510 -0.230 -1.615 1.00 64.25 174 THR A O 1
ATOM 1351 N N . VAL A 1 175 ? -6.662 -0.267 -0.348 1.00 63.31 175 VAL A N 1
ATOM 1352 C CA . VAL A 1 175 ? -7.214 -1.111 0.715 1.00 63.31 175 VAL A CA 1
ATOM 1353 C C . VAL A 1 175 ? -7.618 -0.195 1.854 1.00 63.31 175 VAL A C 1
ATOM 1355 O O . VAL A 1 175 ? -6.810 0.605 2.309 1.00 63.31 175 VAL A O 1
ATOM 1358 N N . LEU A 1 176 ? -8.846 -0.308 2.334 1.00 66.81 176 LEU A N 1
ATOM 1359 C CA . LEU A 1 176 ? -9.317 0.398 3.517 1.00 66.81 176 LEU A CA 1
ATOM 1360 C C . LEU A 1 176 ? -9.490 -0.595 4.663 1.00 66.81 176 LEU A C 1
ATOM 1362 O O . LEU A 1 176 ? -10.209 -1.585 4.525 1.00 66.81 176 LEU A O 1
ATOM 1366 N N . LEU A 1 177 ? -8.849 -0.313 5.794 1.00 69.56 177 LEU A N 1
ATOM 1367 C CA . LEU A 1 177 ? -9.074 -0.983 7.067 1.00 69.56 177 LEU A CA 1
ATOM 1368 C C . LEU A 1 177 ? -9.733 -0.001 8.029 1.00 69.56 177 LEU A C 1
ATOM 1370 O O . LEU A 1 177 ? -9.175 1.037 8.384 1.00 69.56 177 LEU A O 1
ATOM 1374 N N . CYS A 1 178 ? -10.925 -0.351 8.487 1.00 72.00 178 CYS A N 1
ATOM 1375 C CA . CYS A 1 178 ? -11.706 0.474 9.392 1.00 72.00 178 CYS A CA 1
ATOM 1376 C C . CYS A 1 178 ? -11.947 -0.312 10.674 1.00 72.00 178 CYS A C 1
ATOM 1378 O O . CYS A 1 178 ? -12.635 -1.333 10.654 1.00 72.00 178 CYS A O 1
ATOM 1380 N N . SER A 1 179 ? -11.425 0.157 11.805 1.00 72.06 179 SER A N 1
ATOM 1381 C CA . SER A 1 179 ? -11.852 -0.367 13.099 1.00 72.06 179 SER A CA 1
ATOM 1382 C C . SER A 1 179 ? -13.062 0.426 13.562 1.00 72.06 179 SER A C 1
ATOM 1384 O O . SER A 1 179 ? -12.938 1.614 13.843 1.00 72.06 179 SER A O 1
ATOM 1386 N N . LEU A 1 180 ? -14.239 -0.199 13.597 1.00 68.88 180 LEU A N 1
ATOM 1387 C CA . LEU A 1 180 ? -15.510 0.486 13.842 1.00 68.88 180 LEU A CA 1
ATOM 1388 C C . LEU A 1 180 ? -16.336 -0.236 14.917 1.00 68.88 180 LEU A C 1
ATOM 1390 O O . LEU A 1 180 ? -16.470 -1.461 14.846 1.00 68.88 180 LEU A O 1
ATOM 1394 N N . PRO A 1 181 ? -16.938 0.498 15.875 1.00 65.50 181 PRO A N 1
ATOM 1395 C CA . PRO A 1 181 ? -17.897 -0.057 16.826 1.00 65.50 181 PRO A CA 1
ATOM 1396 C C . PRO A 1 181 ? -19.047 -0.805 16.135 1.00 65.50 181 PRO A C 1
ATOM 1398 O O . PRO A 1 181 ? -19.434 -0.420 15.024 1.00 65.50 181 PRO A O 1
ATOM 1401 N N . PRO A 1 182 ? -19.644 -1.833 16.770 1.00 66.62 182 PRO A N 1
ATOM 1402 C CA . PRO A 1 182 ? -20.853 -2.467 16.253 1.00 66.62 182 PRO A CA 1
ATOM 1403 C C . PRO A 1 182 ? -21.942 -1.433 15.943 1.00 66.62 182 PRO A C 1
ATOM 1405 O O . PRO A 1 182 ? -22.089 -0.443 16.653 1.00 66.62 182 PRO A O 1
ATOM 1408 N N . GLY A 1 183 ? -22.677 -1.655 14.854 1.00 63.56 183 GLY A N 1
ATOM 1409 C CA . GLY A 1 183 ? -23.720 -0.741 14.387 1.00 63.56 183 GLY A CA 1
ATOM 1410 C C . GLY A 1 183 ? -23.218 0.424 13.534 1.00 63.56 183 GLY A C 1
ATOM 1411 O O . GLY A 1 183 ? -24.038 1.044 12.874 1.00 63.56 183 GLY A O 1
ATOM 1412 N N . SER A 1 184 ? -21.911 0.708 13.496 1.00 65.62 184 SER A N 1
ATOM 1413 C CA . SER A 1 184 ? -21.347 1.782 12.664 1.00 65.62 184 SER A CA 1
ATOM 1414 C C . SER A 1 184 ? -21.533 1.522 11.167 1.00 65.62 184 SER A C 1
ATOM 1416 O O . SER A 1 184 ? -21.485 0.383 10.706 1.00 65.62 184 SER A O 1
ATOM 1418 N N . ASP A 1 185 ? -21.681 2.600 10.405 1.00 70.88 185 ASP A N 1
ATOM 1419 C CA . ASP A 1 185 ? -21.718 2.588 8.948 1.00 70.88 185 ASP A CA 1
ATOM 1420 C C . ASP A 1 185 ? -20.301 2.835 8.417 1.00 70.88 185 ASP A C 1
ATOM 1422 O O . ASP A 1 185 ? -19.720 3.899 8.645 1.00 70.88 185 ASP A O 1
ATOM 1426 N N . ILE A 1 186 ? -19.726 1.857 7.708 1.00 66.88 186 ILE A N 1
ATOM 1427 C CA . ILE A 1 186 ? -18.410 2.017 7.069 1.00 66.88 186 ILE A CA 1
ATOM 1428 C C . ILE A 1 186 ? -18.429 3.061 5.951 1.00 66.88 186 ILE A C 1
ATOM 1430 O O . ILE A 1 186 ? -17.373 3.543 5.545 1.00 66.88 186 ILE A O 1
ATOM 1434 N N . SER A 1 187 ? -19.629 3.471 5.537 1.00 63.53 187 SER A N 1
ATOM 1435 C CA . SER A 1 187 ? -19.886 4.493 4.550 1.00 63.53 187 SER A CA 1
ATOM 1436 C C . SER A 1 187 ? -19.423 4.111 3.140 1.00 63.53 187 SER A C 1
ATOM 1438 O O . SER A 1 187 ? -18.563 3.257 2.918 1.00 63.53 187 SER A O 1
ATOM 1440 N N . SER A 1 188 ? -20.026 4.740 2.134 1.00 59.44 188 SER A N 1
ATOM 1441 C CA . SER A 1 188 ? -19.660 4.531 0.737 1.00 59.44 188 SER A CA 1
ATOM 1442 C C . SER A 1 188 ? -18.394 5.317 0.400 1.00 59.44 188 SER A C 1
ATOM 1444 O O . SER A 1 188 ? -18.405 6.552 0.342 1.00 59.44 188 SER A O 1
ATOM 1446 N N . SER A 1 189 ? -17.310 4.596 0.136 1.00 57.12 189 SER A N 1
ATOM 1447 C CA . SER A 1 189 ? -16.089 5.165 -0.433 1.00 57.12 189 SER A CA 1
ATOM 1448 C C . SER A 1 189 ? -16.114 5.075 -1.965 1.00 57.12 189 SER A C 1
ATOM 1450 O O . SER A 1 189 ? -16.451 4.035 -2.523 1.00 57.12 189 SER A O 1
ATOM 1452 N N . CYS A 1 190 ? -15.714 6.160 -2.636 1.00 57.75 190 CYS A N 1
ATOM 1453 C CA . CYS A 1 190 ? -15.478 6.287 -4.082 1.00 57.75 190 CYS A CA 1
ATOM 1454 C C . CYS A 1 190 ? -16.719 6.396 -4.997 1.00 57.75 190 CYS A C 1
ATOM 1456 O O . CYS A 1 190 ? -17.157 5.417 -5.586 1.00 57.75 190 CYS A O 1
ATOM 1458 N N . PHE A 1 191 ? -17.205 7.621 -5.240 1.00 57.06 191 PHE A N 1
ATOM 1459 C CA . PHE A 1 191 ? -18.168 7.934 -6.311 1.00 57.06 191 PHE A CA 1
ATOM 1460 C C . PHE A 1 191 ? -17.467 8.255 -7.641 1.00 57.06 191 PHE A C 1
ATOM 1462 O O . PHE A 1 191 ? -17.367 9.418 -8.029 1.00 57.06 191 PHE A O 1
ATOM 1469 N N . SER A 1 192 ? -16.966 7.252 -8.373 1.00 49.75 192 SER A N 1
ATOM 1470 C CA . SER A 1 192 ? -16.394 7.532 -9.702 1.00 49.75 192 SER A CA 1
ATOM 1471 C C . SER A 1 192 ? -17.463 7.622 -10.783 1.00 49.75 192 SER A C 1
ATOM 1473 O O . SER A 1 192 ? -18.118 6.615 -11.007 1.00 49.75 192 SER A O 1
ATOM 1475 N N . LYS A 1 193 ? -17.669 8.804 -11.406 1.00 52.94 193 LYS A N 1
ATOM 1476 C CA . LYS A 1 193 ? -18.584 9.104 -12.551 1.00 52.94 193 LYS A CA 1
ATOM 1477 C C . LYS A 1 193 ? -19.557 7.954 -12.930 1.00 52.94 193 LYS A C 1
ATOM 1479 O O . LYS A 1 193 ? -19.513 7.427 -14.040 1.00 52.94 193 LYS A O 1
ATOM 1484 N N . GLY A 1 194 ? -20.423 7.565 -11.988 1.00 46.44 194 GLY A N 1
ATOM 1485 C CA . GLY A 1 194 ? -21.467 6.548 -12.147 1.00 46.44 194 GLY A CA 1
ATOM 1486 C C . GLY A 1 194 ? -21.109 5.049 -12.064 1.00 46.44 194 GLY A C 1
ATOM 1487 O O . GLY A 1 194 ? -22.000 4.267 -12.383 1.00 46.44 194 GLY A O 1
ATOM 1488 N N . ARG A 1 195 ? -19.892 4.592 -11.700 1.00 44.16 195 ARG A N 1
ATOM 1489 C CA . ARG A 1 195 ? -19.529 3.145 -11.740 1.00 44.16 195 ARG A CA 1
ATOM 1490 C C . ARG A 1 195 ? -18.581 2.581 -10.666 1.00 44.16 195 ARG A C 1
ATOM 1492 O O . ARG A 1 195 ? -18.041 1.500 -10.868 1.00 44.16 195 ARG A O 1
ATOM 1499 N N . ALA A 1 196 ? -18.418 3.208 -9.507 1.00 48.69 196 ALA A N 1
ATOM 1500 C CA . ALA A 1 196 ? -17.876 2.488 -8.350 1.00 48.69 196 ALA A CA 1
ATOM 1501 C C . ALA A 1 196 ? -18.779 2.730 -7.142 1.00 48.69 196 ALA A C 1
ATOM 1503 O O . ALA A 1 196 ? -19.122 3.868 -6.84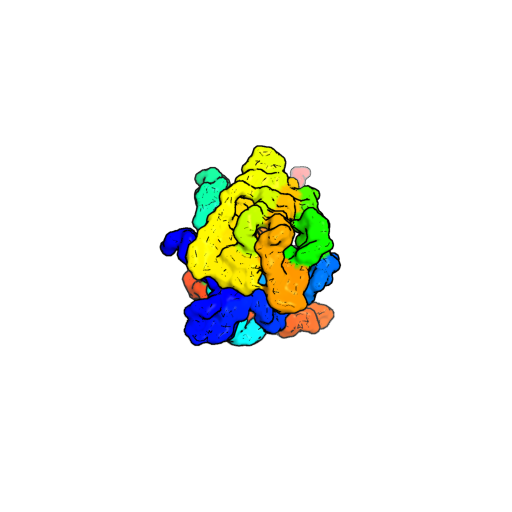8 1.00 48.69 196 ALA A O 1
ATOM 1504 N N . TYR A 1 197 ? -19.203 1.644 -6.502 1.00 48.72 197 TYR A N 1
ATOM 1505 C CA . TYR A 1 197 ? -19.823 1.639 -5.186 1.00 48.72 197 TYR A CA 1
ATOM 1506 C C . TYR A 1 197 ? -19.082 0.575 -4.399 1.00 48.72 197 TYR A C 1
ATOM 1508 O O . TYR A 1 197 ? -19.093 -0.588 -4.802 1.00 48.72 197 TYR A O 1
ATOM 1516 N N . THR A 1 198 ? -18.477 0.927 -3.274 1.00 51.28 198 THR A N 1
ATOM 1517 C CA . THR A 1 198 ? -18.197 -0.088 -2.260 1.00 51.28 198 THR A CA 1
ATOM 1518 C C . THR A 1 198 ? -19.180 0.049 -1.132 1.00 51.28 198 THR A C 1
ATOM 1520 O O . THR A 1 198 ? -19.172 1.031 -0.397 1.00 51.28 198 THR A O 1
ATOM 1523 N N . HIS A 1 199 ? -20.047 -0.955 -1.054 1.00 48.00 199 HIS A N 1
ATOM 1524 C CA . HIS A 1 199 ? -20.992 -1.173 0.033 1.00 48.00 199 HIS A CA 1
ATOM 1525 C C . HIS A 1 199 ? -20.693 -2.491 0.777 1.00 48.00 199 HIS A C 1
ATOM 1527 O O . HIS A 1 199 ? -21.334 -2.806 1.772 1.00 48.00 199 HIS A O 1
ATOM 1533 N N . SER A 1 200 ? -19.733 -3.300 0.315 1.00 57.00 200 SER A N 1
ATOM 1534 C CA . SER A 1 200 ? -19.333 -4.524 1.011 1.00 57.00 200 SER A CA 1
ATOM 1535 C C . SER A 1 200 ? -18.023 -4.286 1.746 1.00 57.00 200 SER A C 1
ATOM 1537 O O . SER A 1 200 ? -16.959 -4.220 1.131 1.00 57.00 200 SER A O 1
ATOM 1539 N N . ALA A 1 201 ? -18.123 -4.154 3.063 1.00 71.00 201 ALA A N 1
ATOM 1540 C CA . ALA A 1 201 ? -16.992 -4.325 3.951 1.00 71.00 201 ALA A CA 1
ATOM 1541 C C . ALA A 1 201 ? -17.159 -5.631 4.707 1.00 71.00 201 ALA A C 1
ATOM 1543 O O . ALA A 1 201 ? -18.236 -5.927 5.227 1.00 71.00 201 ALA A O 1
ATOM 1544 N N . GLU A 1 202 ? -16.093 -6.412 4.760 1.00 80.94 202 GLU A N 1
ATOM 1545 C CA . GLU A 1 202 ? -16.103 -7.692 5.446 1.00 80.94 202 GLU A CA 1
ATOM 1546 C C . GLU A 1 202 ? -15.531 -7.515 6.844 1.00 80.94 202 GLU A C 1
ATOM 1548 O O . GLU A 1 202 ? -14.457 -6.938 7.028 1.00 80.94 202 GLU A O 1
ATOM 1553 N N . LYS A 1 203 ? -16.253 -8.014 7.849 1.00 86.06 203 LYS A N 1
ATOM 1554 C CA . LYS A 1 203 ? -15.722 -8.107 9.206 1.00 86.06 203 LYS A CA 1
ATOM 1555 C C . LYS A 1 203 ? -14.622 -9.167 9.228 1.00 86.06 203 LYS A C 1
ATOM 1557 O O . LYS A 1 203 ? -14.846 -10.317 8.853 1.00 86.06 203 LYS A O 1
ATOM 1562 N N . LEU A 1 204 ? -13.443 -8.799 9.714 1.00 88.06 204 LEU A N 1
ATOM 1563 C CA . LEU A 1 204 ? -12.339 -9.731 9.899 1.00 88.06 204 LEU A CA 1
ATOM 1564 C C . LEU A 1 204 ? -12.508 -10.479 11.221 1.00 88.06 204 LEU A C 1
ATOM 1566 O O . LEU A 1 204 ? -12.113 -10.004 12.285 1.00 88.06 204 LEU A O 1
ATOM 1570 N N . GLU A 1 205 ? -13.103 -11.670 11.152 1.00 88.25 205 GLU A N 1
ATOM 1571 C CA . GLU A 1 205 ? -13.309 -12.505 12.338 1.00 88.25 205 GLU A CA 1
ATOM 1572 C C . GLU A 1 205 ? -11.992 -12.829 13.055 1.00 88.25 205 GLU A C 1
ATOM 1574 O O . GLU A 1 205 ? -10.992 -13.210 12.433 1.00 88.25 205 GLU A O 1
ATOM 1579 N N . GLY A 1 206 ? -12.020 -12.688 14.383 1.00 84.50 206 GLY A N 1
ATOM 1580 C CA . GLY A 1 206 ? -10.866 -12.886 15.259 1.00 84.50 206 GLY A CA 1
ATOM 1581 C C . GLY A 1 206 ? -9.873 -11.720 15.294 1.00 84.50 206 GLY A C 1
ATOM 1582 O O . GLY A 1 206 ? -8.836 -11.858 15.932 1.00 84.50 206 GLY A O 1
ATOM 1583 N N . ILE A 1 207 ? -10.157 -10.590 14.631 1.00 85.75 207 ILE A N 1
ATOM 1584 C CA . ILE A 1 207 ? -9.329 -9.379 14.707 1.00 85.75 207 ILE A CA 1
ATOM 1585 C C . ILE A 1 207 ? -10.075 -8.285 15.472 1.00 85.75 207 ILE A C 1
ATOM 1587 O O . ILE A 1 207 ? -11.159 -7.849 15.074 1.00 85.75 207 ILE A O 1
ATOM 1591 N N . ARG A 1 208 ? -9.462 -7.811 16.557 1.00 83.62 208 ARG A N 1
ATOM 1592 C CA . ARG A 1 208 ? -9.964 -6.712 17.386 1.00 83.62 208 ARG A CA 1
ATOM 1593 C C . ARG A 1 208 ? -8.843 -5.730 17.694 1.00 83.62 208 ARG A C 1
ATOM 1595 O O . ARG A 1 208 ? -7.701 -6.139 17.880 1.00 83.62 208 ARG A O 1
ATOM 1602 N N . THR A 1 209 ? -9.199 -4.458 17.770 1.00 83.06 209 THR A N 1
ATOM 1603 C CA . THR A 1 209 ? -8.322 -3.378 18.231 1.00 83.06 209 THR A CA 1
ATOM 1604 C C . THR A 1 209 ? -8.750 -2.939 19.630 1.00 83.06 209 THR A C 1
ATOM 1606 O O . THR A 1 209 ? -9.729 -3.448 20.181 1.00 83.06 209 THR A O 1
ATOM 1609 N N . GLU A 1 210 ? -8.053 -1.953 20.189 1.00 79.31 210 GLU A N 1
ATOM 1610 C CA . GLU A 1 210 ? -8.502 -1.244 21.395 1.00 79.31 210 GLU A CA 1
ATOM 1611 C C . GLU A 1 210 ? -9.841 -0.502 21.201 1.00 79.31 210 GLU A C 1
ATOM 1613 O O . GLU A 1 210 ? -10.523 -0.210 22.179 1.00 79.31 210 GLU A O 1
ATOM 1618 N N . TYR A 1 211 ? -10.229 -0.208 19.952 1.00 77.62 211 TYR A N 1
ATOM 1619 C CA . TYR A 1 211 ? -11.458 0.514 19.625 1.00 77.62 211 TYR A CA 1
ATOM 1620 C C . TYR A 1 211 ? -12.622 -0.436 19.331 1.00 77.62 211 TYR A C 1
ATOM 1622 O O . TYR A 1 211 ? -13.717 -0.247 19.858 1.00 77.62 211 TYR A O 1
ATOM 1630 N N . SER A 1 212 ? -12.426 -1.436 18.456 1.00 79.81 212 SER A N 1
ATOM 1631 C CA . SER A 1 212 ? -13.464 -2.422 18.127 1.00 79.81 212 SER A CA 1
ATOM 1632 C C . SER A 1 212 ? -13.018 -3.531 17.157 1.00 79.81 212 SER A C 1
ATOM 1634 O O . SER A 1 212 ? -11.838 -3.697 16.847 1.00 79.81 212 SER A O 1
ATOM 1636 N N . ASN A 1 213 ? -14.000 -4.272 16.630 1.00 84.81 213 ASN A N 1
ATOM 1637 C CA . ASN A 1 213 ? -13.863 -5.142 15.466 1.00 84.81 213 ASN A CA 1
ATOM 1638 C C . ASN A 1 213 ? -13.260 -4.390 14.269 1.00 84.81 213 ASN A C 1
ATOM 1640 O O . ASN A 1 213 ? -13.478 -3.187 14.088 1.00 84.81 213 ASN A O 1
ATOM 1644 N N . VAL A 1 214 ? -12.534 -5.126 13.429 1.00 87.31 214 VAL A N 1
ATOM 1645 C CA . VAL A 1 214 ? -11.960 -4.601 12.186 1.00 87.31 214 VAL A CA 1
ATOM 1646 C C . VAL A 1 214 ? -12.808 -5.022 10.995 1.00 87.31 214 VAL A C 1
ATOM 1648 O O . VAL A 1 214 ? -13.171 -6.190 10.851 1.00 87.31 214 VAL A O 1
ATOM 1651 N N . TYR A 1 215 ? -13.083 -4.059 10.125 1.00 85.50 215 TYR A N 1
ATOM 1652 C CA . TYR A 1 215 ? -13.711 -4.247 8.828 1.00 85.50 215 TYR A CA 1
ATOM 1653 C C . TYR A 1 215 ? -12.714 -3.895 7.732 1.00 85.50 215 TYR A C 1
ATOM 1655 O O . TYR A 1 215 ? -11.906 -2.977 7.888 1.00 85.50 215 TYR A O 1
ATOM 1663 N N . VAL A 1 216 ? -12.785 -4.612 6.617 1.00 84.75 216 VAL A N 1
ATOM 1664 C CA . VAL A 1 216 ? -11.932 -4.376 5.454 1.00 84.75 216 VAL A CA 1
ATOM 1665 C C . VAL A 1 216 ? -12.757 -4.163 4.197 1.00 84.75 216 VAL A C 1
ATOM 1667 O O . VAL A 1 216 ? -13.769 -4.828 3.982 1.00 84.75 216 VAL A O 1
ATOM 1670 N N . ALA A 1 217 ? -12.293 -3.251 3.350 1.00 80.56 217 ALA A N 1
ATOM 1671 C CA . ALA A 1 217 ? -12.773 -3.076 1.990 1.00 80.56 217 ALA A CA 1
ATOM 1672 C C . ALA A 1 217 ? -11.582 -2.919 1.036 1.00 80.56 217 ALA A C 1
ATOM 1674 O O . ALA A 1 217 ? -10.589 -2.269 1.359 1.00 80.56 217 ALA A O 1
ATOM 1675 N N . ALA A 1 218 ? -11.686 -3.498 -0.157 1.00 80.25 218 ALA A N 1
ATOM 1676 C CA . ALA A 1 218 ? -10.723 -3.311 -1.236 1.00 80.25 218 ALA A CA 1
ATOM 1677 C C . ALA A 1 218 ? -11.376 -2.514 -2.365 1.00 80.25 218 ALA A C 1
ATOM 1679 O O . ALA A 1 218 ? -12.446 -2.878 -2.850 1.00 80.25 218 ALA A O 1
ATOM 1680 N N . LEU A 1 219 ? -10.736 -1.417 -2.767 1.00 79.56 219 LEU A N 1
ATOM 1681 C CA . LEU A 1 219 ? -11.241 -0.457 -3.742 1.00 79.56 219 LEU A CA 1
ATOM 1682 C C . LEU A 1 219 ? -10.293 -0.375 -4.935 1.00 79.56 219 LEU A C 1
ATOM 1684 O O . LEU A 1 219 ? -9.146 0.035 -4.783 1.00 79.56 219 LEU A O 1
ATOM 1688 N N . VAL A 1 220 ? -10.776 -0.672 -6.139 1.00 80.19 220 VAL A N 1
ATOM 1689 C CA . VAL A 1 220 ? -10.050 -0.386 -7.386 1.00 80.19 220 VAL A CA 1
ATOM 1690 C C . VAL A 1 220 ? -10.717 0.805 -8.072 1.00 80.19 220 VAL A C 1
ATOM 1692 O O . VAL A 1 220 ? -11.912 0.767 -8.359 1.00 80.19 220 VAL A O 1
ATOM 1695 N N . PHE A 1 221 ? -9.963 1.873 -8.346 1.00 78.19 221 PHE A N 1
ATOM 1696 C CA . PHE A 1 221 ? -10.487 3.065 -9.022 1.00 78.19 221 PHE A CA 1
ATOM 1697 C C . PHE A 1 221 ? -9.414 3.778 -9.848 1.00 78.19 221 PHE A C 1
ATOM 1699 O O . PHE A 1 221 ? -8.221 3.655 -9.620 1.00 78.19 221 PHE A O 1
ATOM 1706 N N . LYS A 1 222 ? -9.808 4.585 -10.833 1.00 78.56 222 LYS A N 1
ATOM 1707 C CA . LYS A 1 222 ? -8.841 5.374 -11.614 1.00 78.56 222 LYS A CA 1
ATOM 1708 C C . LYS A 1 222 ? -8.588 6.701 -10.906 1.00 78.56 222 LYS A C 1
ATOM 1710 O O . LYS A 1 222 ? -9.527 7.468 -10.724 1.00 78.56 222 LYS A O 1
ATOM 1715 N N . GLY A 1 223 ? -7.339 6.982 -10.534 1.00 75.44 223 GLY A N 1
ATOM 1716 C CA . GLY A 1 223 ? -6.985 8.160 -9.740 1.00 75.44 223 GLY A CA 1
ATOM 1717 C C . GLY A 1 223 ? -7.430 9.495 -10.353 1.00 75.44 223 GLY A C 1
ATOM 1718 O O . GLY A 1 223 ? -7.979 10.367 -9.680 1.00 75.44 223 GLY A O 1
ATOM 1719 N N . ARG A 1 224 ? -7.312 9.605 -11.680 1.00 77.62 224 ARG A N 1
ATOM 1720 C CA . ARG A 1 224 ? -7.748 10.774 -12.464 1.00 77.62 224 ARG A CA 1
ATOM 1721 C C . ARG A 1 224 ? -9.258 10.888 -12.675 1.00 77.62 224 ARG A C 1
ATOM 1723 O O . ARG A 1 224 ? -9.714 11.849 -13.292 1.00 77.62 224 ARG A O 1
ATOM 1730 N N . HIS A 1 225 ? -10.042 9.901 -12.253 1.00 78.25 225 HIS A N 1
ATOM 1731 C CA . HIS A 1 225 ? -11.493 10.011 -12.304 1.00 78.25 225 HIS A CA 1
ATOM 1732 C C . HIS A 1 225 ? -11.984 10.755 -11.071 1.00 78.25 225 HIS A C 1
ATOM 1734 O O . HIS A 1 225 ? -11.433 10.588 -9.985 1.00 78.25 225 HIS A O 1
ATOM 1740 N N . LEU A 1 226 ? -13.021 11.579 -11.263 1.00 77.12 226 LEU A N 1
ATOM 1741 C CA . LEU A 1 226 ? -13.680 12.267 -10.156 1.00 77.12 226 LEU A CA 1
ATOM 1742 C C . LEU A 1 226 ? -14.091 11.218 -9.141 1.00 77.12 226 LEU A C 1
ATOM 1744 O O . LEU A 1 226 ? -14.707 10.242 -9.546 1.00 77.12 226 LEU A O 1
ATOM 1748 N N . ARG A 1 227 ? -13.748 11.409 -7.878 1.00 74.06 227 ARG A N 1
ATOM 1749 C CA . ARG A 1 227 ? -14.099 10.504 -6.797 1.00 74.06 227 ARG A CA 1
ATOM 1750 C C . ARG A 1 227 ? -14.194 11.284 -5.499 1.00 74.06 227 ARG A C 1
ATOM 1752 O O . ARG A 1 227 ? -13.438 12.219 -5.272 1.00 74.06 227 ARG A O 1
ATOM 1759 N N . GLY A 1 228 ? -15.077 10.834 -4.635 1.00 68.94 228 GLY A N 1
ATOM 1760 C CA . GLY A 1 228 ? -15.200 11.287 -3.261 1.00 68.94 228 GLY A CA 1
ATOM 1761 C C . GLY A 1 228 ? -15.617 10.112 -2.397 1.00 68.94 228 GLY A C 1
ATOM 1762 O O . GLY A 1 228 ? -15.960 9.042 -2.907 1.00 68.94 228 GLY A O 1
ATOM 1763 N N . GLY A 1 229 ? -15.575 10.284 -1.088 1.00 65.94 229 GLY A N 1
ATOM 1764 C CA . GLY A 1 229 ? -16.043 9.285 -0.143 1.00 65.94 229 GLY A CA 1
ATOM 1765 C C . GLY A 1 229 ? -16.851 9.959 0.941 1.00 65.94 229 GLY A C 1
ATOM 1766 O O . GLY A 1 229 ? -16.506 11.044 1.407 1.00 65.94 229 GLY A O 1
ATOM 1767 N N . LEU A 1 230 ? -17.926 9.302 1.353 1.00 64.44 230 LEU A N 1
ATOM 1768 C CA . LEU A 1 230 ? -18.533 9.633 2.625 1.00 64.44 230 LEU A CA 1
ATOM 1769 C C . LEU A 1 230 ? -17.647 9.021 3.721 1.00 64.44 230 LEU A C 1
ATOM 1771 O O . LEU A 1 230 ? -17.196 7.880 3.610 1.00 64.44 230 LEU A O 1
ATOM 1775 N N . VAL A 1 231 ? -17.402 9.776 4.784 1.00 64.62 231 VAL A N 1
ATOM 1776 C CA . VAL A 1 231 ? -16.632 9.305 5.940 1.00 64.62 231 VAL A CA 1
ATOM 1777 C C . VAL A 1 231 ? -17.428 8.240 6.710 1.00 64.62 231 VAL A C 1
ATOM 1779 O O . VAL A 1 231 ? -18.633 8.447 6.894 1.00 64.62 231 VAL A O 1
ATOM 1782 N N . PRO A 1 232 ? -16.788 7.160 7.213 1.00 66.44 232 PRO A N 1
ATOM 1783 C CA . PRO A 1 232 ? -17.434 6.214 8.121 1.00 66.44 232 PRO A CA 1
ATOM 1784 C C . PRO A 1 232 ? -18.140 6.921 9.284 1.00 66.44 232 PRO A C 1
ATOM 1786 O O . PRO A 1 232 ? -17.607 7.859 9.883 1.00 66.44 232 PRO A O 1
ATOM 1789 N N . ARG A 1 233 ? -19.353 6.481 9.616 1.00 65.69 233 ARG A N 1
ATOM 1790 C CA . ARG A 1 233 ? -20.171 7.069 10.679 1.00 65.69 233 ARG A CA 1
ATOM 1791 C C . ARG A 1 233 ? -20.319 6.088 11.825 1.00 65.69 233 ARG A C 1
ATOM 1793 O O . ARG A 1 233 ? -20.770 4.963 11.648 1.00 65.69 233 ARG A O 1
ATOM 1800 N N . THR A 1 234 ? -20.021 6.561 13.023 1.00 62.62 234 THR A N 1
ATOM 1801 C CA . THR A 1 234 ? -20.273 5.818 14.254 1.00 62.62 234 THR A CA 1
ATOM 1802 C C . THR A 1 234 ? -21.566 6.321 14.883 1.00 62.62 234 THR A C 1
ATOM 1804 O O . THR A 1 234 ? -21.739 7.528 15.063 1.00 62.62 234 THR A O 1
ATOM 1807 N N . PHE A 1 235 ? -22.477 5.420 15.258 1.00 61.31 235 PHE A N 1
ATOM 1808 C CA . PHE A 1 235 ? -23.650 5.804 16.044 1.00 61.31 235 PHE A CA 1
ATOM 1809 C C . PHE A 1 235 ? -23.231 5.987 17.508 1.00 61.31 235 PHE A C 1
ATOM 1811 O O . PHE A 1 235 ? -23.019 5.036 18.256 1.00 61.31 235 PHE A O 1
ATOM 1818 N N . TRP A 1 236 ? -23.078 7.252 17.901 1.00 54.62 236 TRP A N 1
ATOM 1819 C CA . TRP A 1 236 ? -22.426 7.698 19.140 1.00 54.62 236 TRP A CA 1
ATOM 1820 C C . TRP A 1 236 ? -22.998 7.131 20.440 1.00 54.62 236 TRP A C 1
ATOM 1822 O O . TRP A 1 236 ? -22.299 7.101 21.445 1.00 54.62 236 TRP A O 1
ATOM 1832 N N . GLN A 1 237 ? -24.249 6.674 20.430 1.00 53.41 237 GLN A N 1
ATOM 1833 C CA . GLN A 1 237 ? -24.925 6.136 21.613 1.00 53.41 237 GLN A CA 1
ATOM 1834 C C . GLN A 1 237 ? -24.345 4.790 22.079 1.00 53.41 237 GLN A C 1
ATOM 1836 O O . GLN A 1 237 ? -24.603 4.386 23.207 1.00 53.41 237 GLN A O 1
ATOM 1841 N N . GLN A 1 238 ? -23.569 4.104 21.231 1.00 51.00 238 GLN A N 1
ATOM 1842 C CA . GLN A 1 238 ? -23.028 2.763 21.499 1.00 51.00 238 GLN A CA 1
ATOM 1843 C C . GLN A 1 238 ? -21.493 2.705 21.474 1.00 51.00 238 GLN A C 1
ATOM 1845 O O . GLN A 1 238 ? -20.909 1.653 21.724 1.00 51.00 238 GLN A O 1
ATOM 1850 N N . ALA A 1 239 ? -20.825 3.818 21.164 1.00 54.25 239 ALA A N 1
ATOM 1851 C CA . ALA A 1 239 ? -19.377 3.858 21.035 1.00 54.25 239 ALA A CA 1
ATOM 1852 C C . ALA A 1 239 ? -18.723 4.187 22.379 1.00 54.25 239 ALA A C 1
ATOM 1854 O O . ALA A 1 239 ? -18.717 5.338 22.814 1.00 54.25 239 ALA A O 1
ATOM 1855 N N . THR A 1 240 ? -18.154 3.179 23.034 1.00 55.28 240 THR A N 1
ATOM 1856 C CA . THR A 1 240 ? -17.229 3.385 24.150 1.00 55.28 240 THR A CA 1
ATOM 1857 C C . THR A 1 240 ? -15.920 3.936 23.599 1.00 55.28 240 THR A C 1
ATOM 1859 O O . THR A 1 240 ? -15.275 3.294 22.773 1.00 55.28 240 THR A O 1
ATOM 1862 N N . SER A 1 241 ? -15.533 5.137 24.022 1.00 56.09 241 SER A N 1
ATOM 1863 C CA . SER A 1 241 ? -14.178 5.631 23.785 1.00 56.09 241 SER A CA 1
ATOM 1864 C C . SER A 1 241 ? -13.165 4.741 24.502 1.00 56.09 241 SER A C 1
ATOM 1866 O O . SER A 1 241 ? -13.475 4.210 25.570 1.00 56.09 241 SER A O 1
ATOM 1868 N N . ALA A 1 242 ? -11.945 4.628 23.972 1.00 57.88 242 ALA A N 1
ATOM 1869 C CA . ALA A 1 242 ? -10.846 4.068 24.759 1.00 57.88 242 ALA A CA 1
ATOM 1870 C C . ALA A 1 242 ? -10.688 4.896 26.053 1.00 57.88 242 ALA A C 1
ATOM 1872 O O . ALA A 1 242 ? -10.843 6.124 26.000 1.00 57.88 242 ALA A O 1
ATOM 1873 N N . GLU A 1 243 ? -10.450 4.245 27.201 1.00 53.94 243 GLU A N 1
ATOM 1874 C CA . GLU A 1 243 ? -10.401 4.896 28.523 1.00 53.94 243 GLU A CA 1
ATOM 1875 C C . GLU A 1 243 ? -9.562 6.184 28.486 1.00 53.94 243 GLU A C 1
ATOM 1877 O O . GLU A 1 243 ? -8.400 6.186 28.087 1.00 53.94 243 GLU A O 1
ATOM 1882 N N . GLY A 1 244 ? -10.174 7.311 28.865 1.00 58.03 244 GLY A N 1
ATOM 1883 C CA . GLY A 1 244 ? -9.502 8.613 28.920 1.00 58.03 244 GLY A CA 1
ATOM 1884 C C . GLY A 1 244 ? -9.311 9.341 27.581 1.00 58.03 244 GLY A C 1
ATOM 1885 O O . GLY A 1 244 ? -8.781 10.452 27.583 1.00 58.03 244 GLY A O 1
ATOM 1886 N N . THR A 1 245 ? -9.763 8.794 26.447 1.00 68.56 245 THR A N 1
ATOM 1887 C CA . THR A 1 245 ? -9.643 9.449 25.129 1.00 68.56 245 THR A CA 1
ATOM 1888 C C . THR A 1 245 ? -11.002 9.871 24.566 1.00 68.56 245 THR A C 1
ATOM 1890 O O . THR A 1 245 ? -12.044 9.355 24.951 1.00 68.56 245 THR A O 1
ATOM 1893 N N . LYS A 1 246 ? -11.013 10.819 23.619 1.00 74.31 246 LYS A N 1
ATOM 1894 C CA . LYS A 1 246 ? -12.205 11.113 22.796 1.00 74.31 246 LYS A CA 1
ATOM 1895 C C . LYS A 1 246 ? -12.252 10.261 21.528 1.00 74.31 246 LYS A C 1
ATOM 1897 O O . LYS A 1 246 ? -13.117 10.483 20.689 1.00 74.31 246 LYS A O 1
ATOM 1902 N N . GLU A 1 247 ? -11.297 9.361 21.332 1.00 78.88 247 GLU A N 1
ATOM 1903 C CA . GLU A 1 247 ? -11.169 8.557 20.122 1.00 78.88 247 GLU A CA 1
ATOM 1904 C C . GLU A 1 247 ? -12.006 7.289 20.278 1.00 78.88 247 GLU A C 1
ATOM 1906 O O . GLU A 1 247 ? -11.915 6.578 21.276 1.00 78.88 247 GLU A O 1
ATOM 1911 N N . VAL A 1 248 ? -12.876 7.046 19.302 1.00 76.75 248 VAL A N 1
ATOM 1912 C CA . VAL A 1 248 ? -13.826 5.921 19.326 1.00 76.75 248 VAL A CA 1
ATOM 1913 C C . VAL A 1 248 ? -13.560 4.911 18.216 1.00 76.75 248 VAL A C 1
ATOM 1915 O O . VAL A 1 248 ? -14.166 3.845 18.190 1.00 76.75 248 VAL A O 1
ATOM 1918 N N . SER A 1 249 ? -12.715 5.269 17.251 1.00 79.25 249 SER A N 1
ATOM 1919 C CA . SER A 1 249 ? -12.393 4.442 16.094 1.00 79.25 249 SER A CA 1
ATOM 1920 C C . SER A 1 249 ? -11.180 5.007 15.357 1.00 79.25 249 SER A C 1
ATOM 1922 O O . SER A 1 249 ? -10.905 6.212 15.409 1.00 79.25 249 SER A O 1
ATOM 1924 N N . VAL A 1 250 ? -10.485 4.121 14.647 1.00 83.62 250 VAL A N 1
ATOM 1925 C CA . VAL A 1 250 ? -9.402 4.446 13.725 1.00 83.62 250 VAL A CA 1
ATOM 1926 C C . VAL A 1 250 ? -9.732 3.922 12.327 1.00 83.62 250 VAL A C 1
ATOM 1928 O O . VAL A 1 250 ? -10.262 2.821 12.152 1.00 83.62 250 VAL A O 1
ATOM 1931 N N . HIS A 1 251 ? -9.411 4.733 11.328 1.00 82.81 251 HIS A N 1
ATOM 1932 C CA . HIS A 1 251 ? -9.490 4.406 9.915 1.00 82.81 251 HIS A CA 1
ATOM 1933 C C . HIS A 1 251 ? -8.087 4.491 9.319 1.00 82.81 251 HIS A C 1
ATOM 1935 O O . HIS A 1 251 ? -7.490 5.575 9.310 1.00 82.81 251 HIS A O 1
ATOM 1941 N N . VAL A 1 252 ? -7.600 3.363 8.805 1.00 86.69 252 VAL A N 1
ATOM 1942 C CA . VAL A 1 252 ? -6.308 3.243 8.130 1.00 86.69 252 VAL A CA 1
ATOM 1943 C C . VAL A 1 252 ? -6.533 2.844 6.673 1.00 86.69 252 VAL A C 1
ATOM 1945 O O . VAL A 1 252 ? -7.040 1.768 6.365 1.00 86.69 252 VAL A O 1
ATOM 1948 N N . GLY A 1 253 ? -6.177 3.736 5.754 1.00 86.06 253 GLY A N 1
ATOM 1949 C CA . GLY A 1 253 ? -6.269 3.504 4.316 1.00 86.06 253 GLY A CA 1
ATOM 1950 C C . GLY A 1 253 ? -4.898 3.284 3.693 1.00 86.06 253 GLY A C 1
ATOM 1951 O O . GLY A 1 253 ? -4.046 4.158 3.761 1.00 86.06 253 GLY A O 1
ATOM 1952 N N . PHE A 1 254 ? -4.699 2.159 3.025 1.00 89.62 254 PHE A N 1
ATOM 1953 C CA . PHE A 1 254 ? -3.522 1.865 2.219 1.00 89.62 254 PHE A CA 1
ATOM 1954 C C . PHE A 1 254 ? -3.786 2.187 0.754 1.00 89.62 254 PHE A C 1
ATOM 1956 O O . PHE A 1 254 ? -4.378 1.392 0.025 1.00 89.62 254 PHE A O 1
ATOM 1963 N N . VAL A 1 255 ? -3.333 3.353 0.310 1.00 87.44 255 VAL A N 1
ATOM 1964 C CA . VAL A 1 255 ? -3.418 3.792 -1.082 1.00 87.44 255 VAL A CA 1
ATOM 1965 C C . VAL A 1 255 ? -2.200 3.281 -1.838 1.00 87.44 255 VAL A C 1
ATOM 1967 O O . VAL A 1 255 ? -1.059 3.651 -1.566 1.00 87.44 255 VAL A O 1
ATOM 1970 N N . VAL A 1 256 ? -2.454 2.419 -2.809 1.00 89.69 256 VAL A N 1
ATOM 1971 C CA . VAL A 1 256 ? -1.462 1.819 -3.687 1.00 89.69 256 VAL A CA 1
ATOM 1972 C C . VAL A 1 256 ? -1.593 2.439 -5.068 1.00 89.69 256 VAL A C 1
ATOM 1974 O O . VAL A 1 256 ? -2.662 2.410 -5.677 1.00 89.69 256 VAL A O 1
ATOM 1977 N N . TYR A 1 257 ? -0.503 2.983 -5.596 1.00 87.75 257 TYR A N 1
ATOM 1978 C CA . TYR A 1 257 ? -0.568 3.686 -6.870 1.00 87.75 257 TYR A CA 1
ATOM 1979 C C . TYR A 1 257 ? 0.704 3.529 -7.712 1.00 87.75 257 TYR A C 1
ATOM 1981 O O . TYR A 1 257 ? 1.810 3.351 -7.184 1.00 87.75 257 TYR A O 1
ATOM 1989 N N . PRO A 1 258 ? 0.561 3.575 -9.046 1.00 87.56 258 PRO A N 1
ATOM 1990 C CA . PRO A 1 258 ? 1.677 3.735 -9.966 1.00 87.56 258 PRO A CA 1
ATOM 1991 C C . PRO A 1 258 ? 2.195 5.180 -9.927 1.00 87.56 258 PRO A C 1
ATOM 1993 O O . PRO A 1 258 ? 1.520 6.123 -10.341 1.00 87.56 258 PRO A O 1
ATOM 1996 N N . ASN A 1 259 ? 3.425 5.362 -9.461 1.00 83.62 259 ASN A N 1
ATOM 1997 C CA . ASN A 1 259 ? 4.122 6.641 -9.494 1.00 83.62 259 ASN A CA 1
ATOM 1998 C C . ASN A 1 259 ? 4.523 6.975 -10.935 1.00 83.62 259 ASN A C 1
ATOM 2000 O O . ASN A 1 259 ? 5.346 6.267 -11.509 1.00 83.62 259 ASN A O 1
ATOM 2004 N N . GLY A 1 260 ? 3.970 8.051 -11.507 1.00 82.75 260 GLY A N 1
ATOM 2005 C CA . GLY A 1 260 ? 4.219 8.456 -12.899 1.00 82.75 260 GLY A CA 1
ATOM 2006 C C . GLY A 1 260 ? 5.703 8.414 -13.292 1.00 82.75 260 GLY A C 1
ATOM 2007 O O . GLY A 1 260 ? 6.054 7.629 -14.166 1.00 82.75 260 GLY A O 1
ATOM 2008 N N . PRO A 1 261 ? 6.600 9.138 -12.595 1.00 82.94 261 PRO A N 1
ATOM 2009 C CA . PRO A 1 261 ? 8.039 9.086 -12.867 1.00 82.94 261 PRO A CA 1
ATOM 2010 C C . PRO A 1 261 ? 8.665 7.686 -12.878 1.00 82.94 261 PRO A C 1
ATOM 2012 O O . PRO A 1 261 ? 9.565 7.437 -13.679 1.00 82.94 261 PRO A O 1
ATOM 2015 N N . ALA A 1 262 ? 8.198 6.778 -12.016 1.00 83.12 262 ALA A N 1
ATOM 2016 C CA . ALA A 1 262 ? 8.683 5.401 -11.951 1.00 83.12 262 ALA A CA 1
ATOM 2017 C C . ALA A 1 262 ? 8.111 4.507 -13.061 1.00 83.12 262 ALA A C 1
ATOM 2019 O O . ALA A 1 262 ? 8.806 3.626 -13.557 1.00 83.12 262 ALA A O 1
ATOM 2020 N N . VAL A 1 263 ? 6.849 4.718 -13.442 1.00 84.25 263 VAL A N 1
ATOM 2021 C CA . VAL A 1 263 ? 6.163 3.903 -14.455 1.00 84.25 263 VAL A CA 1
ATOM 2022 C C . VAL A 1 263 ? 6.510 4.360 -15.868 1.00 84.25 263 VAL A C 1
ATOM 2024 O O . VAL A 1 263 ? 6.729 3.536 -16.749 1.00 84.25 263 VAL A O 1
ATOM 2027 N N . ASP A 1 264 ? 6.527 5.670 -16.093 1.00 82.50 264 ASP A N 1
ATOM 2028 C CA . ASP A 1 264 ? 6.794 6.285 -17.392 1.00 82.50 264 ASP A CA 1
ATOM 2029 C C . ASP A 1 264 ? 8.299 6.444 -17.663 1.00 82.50 264 ASP A C 1
ATOM 2031 O O . ASP A 1 264 ? 8.676 6.897 -18.741 1.00 82.50 264 ASP A O 1
ATOM 2035 N N . HIS A 1 265 ? 9.164 6.091 -16.699 1.00 79.75 265 HIS A N 1
ATOM 2036 C CA . HIS A 1 265 ? 10.622 6.271 -16.779 1.00 79.75 265 HIS A CA 1
ATOM 2037 C C . HIS A 1 265 ? 11.036 7.709 -17.132 1.00 79.75 265 HIS A C 1
ATOM 2039 O O . HIS A 1 265 ? 12.059 7.950 -17.769 1.00 79.75 265 HIS A O 1
ATOM 2045 N N . THR A 1 266 ? 10.232 8.691 -16.717 1.00 80.81 266 THR A N 1
ATOM 2046 C CA . THR A 1 266 ? 10.515 10.114 -16.958 1.00 80.81 266 THR A CA 1
ATOM 2047 C C . THR A 1 266 ? 11.412 10.715 -15.883 1.00 80.81 266 THR A C 1
ATOM 2049 O O . THR A 1 266 ? 11.998 11.774 -16.098 1.00 80.81 266 THR A O 1
ATOM 2052 N N . GLY A 1 267 ? 11.489 10.072 -14.714 1.00 74.88 267 GLY A N 1
ATOM 2053 C CA . GLY A 1 267 ? 12.316 10.493 -13.588 1.00 74.88 267 GLY A CA 1
ATOM 2054 C C . GLY A 1 267 ? 13.683 9.814 -13.550 1.00 74.88 267 GLY A C 1
ATOM 2055 O O . GLY A 1 267 ? 13.914 8.793 -14.193 1.00 74.88 267 GLY A O 1
ATOM 2056 N N . THR A 1 268 ? 14.600 10.344 -12.741 1.00 76.19 268 THR A N 1
ATOM 2057 C CA . THR A 1 268 ? 15.832 9.614 -12.405 1.00 76.19 268 THR A CA 1
ATOM 2058 C C . THR A 1 268 ? 15.537 8.574 -11.332 1.00 76.19 268 THR A C 1
ATOM 2060 O O . THR A 1 268 ? 14.780 8.852 -10.407 1.00 76.19 268 THR A O 1
ATOM 2063 N N . MET A 1 269 ? 16.158 7.397 -11.401 1.00 78.81 269 MET A N 1
ATOM 2064 C CA . MET A 1 269 ? 16.097 6.410 -10.320 1.00 78.81 269 MET A CA 1
ATOM 2065 C C . MET A 1 269 ? 17.362 6.491 -9.465 1.00 78.81 269 MET A C 1
ATOM 2067 O O . MET A 1 269 ? 18.481 6.408 -9.980 1.00 78.81 269 MET A O 1
ATOM 2071 N N . SER A 1 270 ? 17.208 6.624 -8.146 1.00 73.69 270 SER A N 1
ATOM 2072 C CA . SER A 1 270 ? 18.338 6.627 -7.210 1.00 73.69 270 SER A CA 1
ATOM 2073 C C . SER A 1 270 ? 18.839 5.197 -6.985 1.00 73.69 270 SER A C 1
ATOM 2075 O O . SER A 1 270 ? 18.544 4.580 -5.965 1.00 73.69 270 SER A O 1
ATOM 2077 N N . VAL A 1 271 ? 19.537 4.620 -7.971 1.00 72.00 271 VAL A N 1
ATOM 2078 C CA . VAL A 1 271 ? 19.911 3.195 -7.947 1.00 72.00 271 VAL A CA 1
ATOM 2079 C C . VAL A 1 271 ? 21.053 2.914 -6.962 1.00 72.00 271 VAL A C 1
ATOM 2081 O O . VAL A 1 271 ? 20.912 2.046 -6.105 1.00 72.00 271 VAL A O 1
ATOM 2084 N N . ARG A 1 272 ? 22.169 3.654 -7.047 1.00 62.12 272 ARG A N 1
ATOM 2085 C CA . ARG A 1 272 ? 23.391 3.485 -6.227 1.00 62.12 272 ARG A CA 1
ATOM 2086 C C . ARG A 1 272 ? 23.713 4.743 -5.414 1.00 62.12 272 ARG A C 1
ATOM 2088 O O . ARG A 1 272 ? 23.291 5.828 -5.817 1.00 62.12 272 ARG A O 1
ATOM 2095 N N . PRO A 1 273 ? 24.513 4.631 -4.332 1.00 56.66 273 PRO A N 1
ATOM 2096 C CA . PRO A 1 273 ? 25.151 5.800 -3.734 1.00 56.66 273 PRO A CA 1
ATOM 2097 C C . PRO A 1 273 ? 25.969 6.529 -4.807 1.00 56.66 273 PRO A C 1
ATOM 2099 O O . PRO A 1 273 ? 26.597 5.881 -5.650 1.00 56.66 273 PRO A O 1
ATOM 2102 N N . ARG A 1 274 ? 25.962 7.865 -4.807 1.00 51.88 274 ARG A N 1
ATOM 2103 C CA . ARG A 1 274 ? 26.733 8.634 -5.792 1.00 51.88 274 ARG A CA 1
ATOM 2104 C C . ARG A 1 274 ? 28.234 8.449 -5.567 1.00 51.88 274 ARG A C 1
ATOM 2106 O O . ARG A 1 274 ? 28.741 8.647 -4.471 1.00 51.88 274 ARG A O 1
ATOM 2113 N N . ASN A 1 275 ? 28.947 8.160 -6.646 1.00 39.84 275 ASN A N 1
ATOM 2114 C CA . ASN A 1 275 ? 30.397 8.258 -6.756 1.00 39.84 275 ASN A CA 1
ATOM 2115 C C . ASN A 1 275 ? 30.789 9.687 -7.185 1.00 39.84 275 ASN A C 1
ATOM 2117 O O . ASN A 1 275 ? 31.136 9.916 -8.334 1.00 39.84 275 ASN A O 1
ATOM 2121 N N . GLY A 1 276 ? 30.664 10.660 -6.276 1.00 36.94 276 GLY A N 1
ATOM 2122 C CA . GLY A 1 276 ? 31.446 11.914 -6.221 1.00 36.94 276 GLY A CA 1
ATOM 2123 C C . GLY A 1 276 ? 31.548 12.896 -7.410 1.00 36.94 276 GLY A C 1
ATOM 2124 O O . GLY A 1 276 ? 32.187 13.924 -7.233 1.00 36.94 276 GLY A O 1
ATOM 2125 N N . PHE A 1 277 ? 30.962 12.671 -8.592 1.00 38.28 277 PHE A N 1
ATOM 2126 C CA . PHE A 1 277 ? 31.245 13.495 -9.790 1.00 38.28 277 PHE A CA 1
ATOM 2127 C C . PHE A 1 277 ? 30.047 14.286 -10.345 1.00 38.28 277 PHE A C 1
ATOM 2129 O O . PHE A 1 277 ? 29.830 14.337 -11.554 1.00 38.28 277 PHE A O 1
ATOM 2136 N N . THR A 1 278 ? 29.246 14.936 -9.497 1.00 41.75 278 THR A N 1
ATOM 2137 C CA . THR A 1 278 ? 28.177 15.836 -9.981 1.00 41.75 278 THR A CA 1
ATOM 2138 C C . THR A 1 278 ? 28.166 17.154 -9.218 1.00 41.75 278 THR A C 1
ATOM 2140 O O . THR A 1 278 ? 27.981 17.156 -8.007 1.00 41.75 278 THR A O 1
ATOM 2143 N N . MET A 1 279 ? 28.298 18.263 -9.949 1.00 37.22 279 MET A N 1
ATOM 2144 C CA . MET A 1 279 ? 28.476 19.649 -9.485 1.00 37.22 279 MET A CA 1
ATOM 2145 C C . MET A 1 279 ? 27.284 20.311 -8.752 1.00 37.22 279 MET A C 1
ATOM 2147 O O . MET A 1 279 ? 27.108 21.524 -8.812 1.00 37.22 279 MET A O 1
ATOM 2151 N N . SER A 1 280 ? 26.440 19.564 -8.046 1.00 43.59 280 SER A N 1
ATOM 2152 C CA . SER A 1 280 ? 25.297 20.143 -7.327 1.00 43.59 280 SER A CA 1
ATOM 2153 C C . SER A 1 280 ? 25.471 20.009 -5.814 1.00 43.59 280 SER A C 1
ATOM 2155 O O . SER A 1 280 ? 24.789 19.193 -5.195 1.00 43.59 280 SER A O 1
ATOM 2157 N N . ALA A 1 281 ? 26.357 20.810 -5.221 1.00 41.91 281 ALA A N 1
ATOM 2158 C CA . ALA A 1 281 ? 26.581 20.839 -3.769 1.00 41.91 281 ALA A CA 1
ATOM 2159 C C . ALA A 1 281 ? 25.278 21.098 -2.974 1.00 41.91 281 ALA A C 1
ATOM 2161 O O . ALA A 1 281 ? 25.051 20.502 -1.930 1.00 41.91 281 ALA A O 1
ATOM 2162 N N . HIS A 1 282 ? 24.338 21.880 -3.522 1.00 42.44 282 HIS A N 1
ATOM 2163 C CA . HIS A 1 282 ? 23.033 22.144 -2.890 1.00 42.44 282 HIS A CA 1
ATOM 2164 C C . HIS A 1 282 ? 22.055 20.954 -2.888 1.00 42.44 282 HIS A C 1
ATOM 2166 O O . HIS A 1 282 ? 21.055 20.983 -2.180 1.00 42.44 282 HIS A O 1
ATOM 2172 N N . LEU A 1 283 ? 22.318 19.898 -3.667 1.00 47.91 283 LEU A N 1
ATOM 2173 C CA . LEU A 1 283 ? 21.537 18.655 -3.620 1.00 47.91 283 LEU A CA 1
ATOM 2174 C C . LEU A 1 283 ? 22.161 17.613 -2.682 1.00 47.91 283 LEU A C 1
ATOM 2176 O O . LEU A 1 283 ? 21.578 16.541 -2.533 1.00 47.91 283 LEU A O 1
ATOM 2180 N N . GLU A 1 284 ? 23.336 17.873 -2.101 1.00 47.31 284 GLU A N 1
ATOM 2181 C CA . GLU A 1 284 ? 24.029 16.897 -1.254 1.00 47.31 284 GLU A CA 1
ATOM 2182 C C . GLU A 1 284 ? 23.357 16.765 0.112 1.00 47.31 284 GLU A C 1
ATOM 2184 O O . GLU A 1 284 ? 23.002 15.650 0.481 1.00 47.31 284 GLU A O 1
ATOM 2189 N N . GLU A 1 285 ? 23.057 17.873 0.795 1.00 46.62 285 GLU A N 1
ATOM 2190 C CA . GLU A 1 285 ? 22.501 17.881 2.161 1.00 46.62 285 GLU A CA 1
ATOM 2191 C C . GLU A 1 285 ? 21.173 17.107 2.280 1.00 46.62 285 GLU A C 1
ATOM 2193 O O . GLU A 1 285 ? 21.021 16.239 3.138 1.00 46.62 285 GLU A O 1
ATOM 2198 N N . HIS A 1 286 ? 20.242 17.309 1.339 1.00 47.59 286 HIS A N 1
ATOM 2199 C CA . HIS A 1 286 ? 18.972 16.569 1.307 1.00 47.59 286 HIS A CA 1
ATOM 2200 C C . HIS A 1 286 ? 19.119 15.087 0.923 1.00 47.59 286 HIS A C 1
ATOM 2202 O O . HIS A 1 286 ? 18.223 14.291 1.206 1.00 47.59 286 HIS A O 1
ATOM 2208 N N . ARG A 1 287 ? 20.212 14.697 0.253 1.00 52.03 287 ARG A N 1
ATOM 2209 C CA . ARG A 1 287 ? 20.411 13.336 -0.274 1.00 52.03 287 ARG A CA 1
ATOM 2210 C C . ARG A 1 287 ? 21.287 12.454 0.616 1.00 52.03 287 ARG A C 1
ATOM 2212 O O . ARG A 1 287 ? 21.240 11.242 0.432 1.00 52.03 287 ARG A O 1
ATOM 2219 N N . VAL A 1 288 ? 22.018 13.009 1.592 1.00 49.69 288 VAL A N 1
ATOM 2220 C CA . VAL A 1 288 ? 22.765 12.219 2.600 1.00 49.69 288 VAL A CA 1
ATOM 2221 C C . VAL A 1 288 ? 21.821 11.345 3.440 1.00 49.69 288 VAL A C 1
ATOM 2223 O O . VAL A 1 288 ? 22.189 10.241 3.832 1.00 49.69 288 VAL A O 1
ATOM 2226 N N . HIS A 1 289 ? 20.580 11.793 3.648 1.00 55.97 289 HIS A N 1
ATOM 2227 C CA . HIS A 1 289 ? 19.567 11.075 4.432 1.00 55.97 289 HIS A CA 1
ATOM 2228 C C . HIS A 1 289 ? 18.641 10.172 3.599 1.00 55.97 289 HIS A C 1
ATOM 2230 O O . HIS A 1 289 ? 17.840 9.425 4.156 1.00 55.97 289 HIS A O 1
ATOM 2236 N N . GLN A 1 290 ? 18.727 10.213 2.265 1.00 65.56 290 GLN A N 1
ATOM 2237 C CA . GLN A 1 290 ? 17.856 9.424 1.392 1.00 65.56 290 GLN A CA 1
ATOM 2238 C C . GLN A 1 290 ? 18.535 8.111 1.007 1.00 65.56 290 GLN A C 1
ATOM 2240 O O . GLN A 1 290 ? 19.580 8.098 0.355 1.00 65.56 290 GLN A O 1
ATOM 2245 N N . ARG A 1 291 ? 17.907 6.984 1.363 1.00 70.94 291 ARG A N 1
ATOM 2246 C CA . ARG A 1 291 ? 18.367 5.670 0.902 1.00 70.94 291 ARG A CA 1
ATOM 2247 C C . ARG A 1 291 ? 18.283 5.602 -0.629 1.00 70.94 291 ARG A C 1
ATOM 2249 O O . ARG A 1 291 ? 17.393 6.181 -1.245 1.00 70.94 291 ARG A O 1
ATOM 2256 N N . ASN A 1 292 ? 19.192 4.869 -1.260 1.00 77.88 292 ASN A N 1
ATOM 2257 C CA . ASN A 1 292 ? 19.049 4.451 -2.660 1.00 77.88 292 ASN A CA 1
ATOM 2258 C C . ASN A 1 292 ? 18.387 3.067 -2.763 1.00 77.88 292 ASN A C 1
ATOM 2260 O O . ASN A 1 292 ? 18.190 2.381 -1.760 1.00 77.88 292 ASN A O 1
ATOM 2264 N N . ILE A 1 293 ? 18.051 2.644 -3.981 1.00 79.25 293 ILE A N 1
ATOM 2265 C CA . ILE A 1 293 ? 17.387 1.365 -4.271 1.00 79.25 293 ILE A CA 1
ATOM 2266 C C . ILE A 1 293 ? 18.189 0.180 -3.710 1.00 79.25 293 ILE A C 1
ATOM 2268 O O . ILE A 1 293 ? 17.595 -0.717 -3.111 1.00 79.25 293 ILE A O 1
ATOM 2272 N N . PHE A 1 294 ? 19.525 0.187 -3.814 1.00 78.12 294 PHE A N 1
ATOM 2273 C CA . PHE A 1 294 ? 20.355 -0.873 -3.222 1.00 78.12 294 PHE A CA 1
ATOM 2274 C C . PHE A 1 294 ? 20.353 -0.862 -1.688 1.00 78.12 294 PHE A C 1
ATOM 2276 O O . PHE A 1 294 ? 20.345 -1.929 -1.080 1.00 78.12 294 PHE A O 1
ATOM 2283 N N . GLN A 1 295 ? 20.336 0.316 -1.058 1.00 80.94 295 GLN A N 1
ATOM 2284 C CA . GLN A 1 295 ? 20.258 0.450 0.403 1.00 80.94 295 GLN A CA 1
ATOM 2285 C C . GLN A 1 295 ? 18.883 0.065 0.959 1.00 80.94 295 GLN A C 1
ATOM 2287 O O . GLN A 1 295 ? 18.799 -0.505 2.045 1.00 80.94 295 GLN A O 1
ATOM 2292 N N . ALA A 1 296 ? 17.804 0.365 0.232 1.00 78.25 296 ALA A N 1
ATOM 2293 C CA . ALA A 1 296 ? 16.467 -0.098 0.586 1.00 78.25 296 ALA A CA 1
ATOM 2294 C C . ALA A 1 296 ? 16.369 -1.621 0.461 1.00 78.25 296 ALA A C 1
ATOM 2296 O O . ALA A 1 296 ? 15.864 -2.286 1.365 1.00 78.25 296 ALA A O 1
ATOM 2297 N N . GLY A 1 297 ? 16.901 -2.179 -0.630 1.00 83.06 297 GLY A N 1
ATOM 2298 C CA . GLY A 1 297 ? 16.994 -3.618 -0.837 1.00 83.06 297 GLY A CA 1
ATOM 2299 C C . GLY A 1 297 ? 15.669 -4.334 -0.559 1.00 83.06 297 GLY A C 1
ATOM 2300 O O . GLY A 1 297 ? 14.592 -3.900 -0.976 1.00 83.06 297 GLY A O 1
ATOM 2301 N N . LEU A 1 298 ? 15.743 -5.432 0.191 1.00 87.19 298 LEU A N 1
ATOM 2302 C CA . LEU A 1 298 ? 14.580 -6.275 0.464 1.00 87.19 298 LEU A CA 1
ATOM 2303 C C . LEU A 1 298 ? 13.532 -5.624 1.369 1.00 87.19 298 LEU A C 1
ATOM 2305 O O . LEU A 1 298 ? 12.395 -6.070 1.333 1.00 87.19 298 LEU A O 1
ATOM 2309 N N . SER A 1 299 ? 13.839 -4.553 2.112 1.00 84.50 299 SER A N 1
ATOM 2310 C CA . SER A 1 299 ? 12.801 -3.917 2.937 1.00 84.50 299 SER A CA 1
ATOM 2311 C C . SER A 1 299 ? 11.744 -3.179 2.116 1.00 84.50 299 SER A C 1
ATOM 2313 O O . SER A 1 299 ? 10.719 -2.825 2.675 1.00 84.50 299 SER A O 1
ATOM 2315 N N . ILE A 1 300 ? 11.976 -2.943 0.815 1.00 87.88 300 ILE A N 1
ATOM 2316 C CA . ILE A 1 300 ? 10.942 -2.423 -0.096 1.00 87.88 300 ILE A CA 1
ATOM 2317 C C . ILE A 1 300 ? 10.605 -3.415 -1.205 1.00 87.88 300 ILE A C 1
ATOM 2319 O O . ILE A 1 300 ? 9.429 -3.645 -1.468 1.00 87.88 300 ILE A O 1
ATOM 2323 N N . PHE A 1 301 ? 11.597 -4.060 -1.828 1.00 88.94 301 PHE A N 1
ATOM 2324 C CA . PHE A 1 301 ? 11.316 -5.086 -2.844 1.00 88.94 301 PHE A CA 1
ATOM 2325 C C . PHE A 1 301 ? 10.567 -6.304 -2.282 1.00 88.94 301 PHE A C 1
ATOM 2327 O O . PHE A 1 301 ? 9.919 -7.015 -3.051 1.00 88.94 301 PHE A O 1
ATOM 2334 N N . GLY A 1 302 ? 10.687 -6.544 -0.972 1.00 88.62 302 GLY A N 1
ATOM 2335 C CA . GLY A 1 302 ? 10.202 -7.706 -0.233 1.00 88.62 302 GLY A CA 1
ATOM 2336 C C . GLY A 1 302 ? 10.989 -8.973 -0.560 1.00 88.62 302 GLY A C 1
ATOM 2337 O O . GLY A 1 302 ? 11.707 -9.506 0.284 1.00 88.62 302 GLY A O 1
ATOM 2338 N N . THR A 1 303 ? 10.973 -9.426 -1.817 1.00 89.88 303 THR A N 1
ATOM 2339 C CA . THR A 1 303 ? 11.629 -10.684 -2.206 1.00 89.88 303 THR A CA 1
ATOM 2340 C C . THR A 1 303 ? 12.811 -10.499 -3.155 1.00 89.88 303 THR A C 1
ATOM 2342 O O . THR A 1 303 ? 12.853 -9.613 -4.011 1.00 89.88 303 THR A O 1
ATOM 2345 N N . ARG A 1 304 ? 13.790 -11.413 -3.063 1.00 91.19 304 ARG A N 1
ATOM 2346 C CA . ARG A 1 304 ? 14.873 -11.518 -4.061 1.00 91.19 304 ARG A CA 1
ATOM 2347 C C . ARG A 1 304 ? 14.334 -11.854 -5.453 1.00 91.19 304 ARG A C 1
ATOM 2349 O O . ARG A 1 304 ? 14.931 -11.436 -6.440 1.00 91.19 304 ARG A O 1
ATOM 2356 N N . ARG A 1 305 ? 13.220 -12.592 -5.523 1.00 90.62 305 ARG A N 1
ATOM 2357 C CA . ARG A 1 305 ? 12.530 -12.937 -6.774 1.00 90.62 305 ARG A CA 1
ATOM 2358 C C . ARG A 1 305 ? 11.930 -11.719 -7.462 1.00 90.62 305 ARG A C 1
ATOM 2360 O O . ARG A 1 305 ? 11.866 -11.719 -8.680 1.00 90.62 305 ARG A O 1
ATOM 2367 N N . ASN A 1 306 ? 11.556 -10.691 -6.707 1.00 87.75 306 ASN A N 1
ATOM 2368 C CA . ASN A 1 306 ? 11.167 -9.407 -7.272 1.00 87.75 306 ASN A CA 1
ATOM 2369 C C . ASN A 1 306 ? 12.403 -8.575 -7.676 1.00 87.75 306 ASN A C 1
ATOM 2371 O O . ASN A 1 306 ? 12.546 -8.144 -8.819 1.00 87.75 306 ASN A O 1
ATOM 2375 N N . MET A 1 307 ? 13.361 -8.426 -6.753 1.00 90.44 307 MET A N 1
ATOM 2376 C CA . MET A 1 307 ? 14.521 -7.541 -6.922 1.00 90.44 307 MET A CA 1
ATOM 2377 C C . MET A 1 307 ? 15.475 -7.958 -8.055 1.00 90.44 307 MET A C 1
ATOM 2379 O O . MET A 1 307 ? 15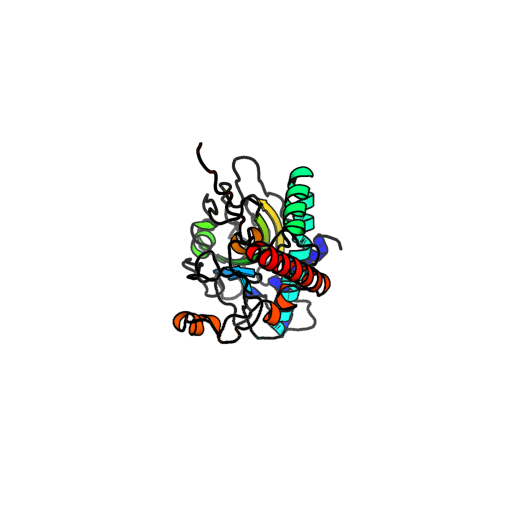.897 -7.118 -8.84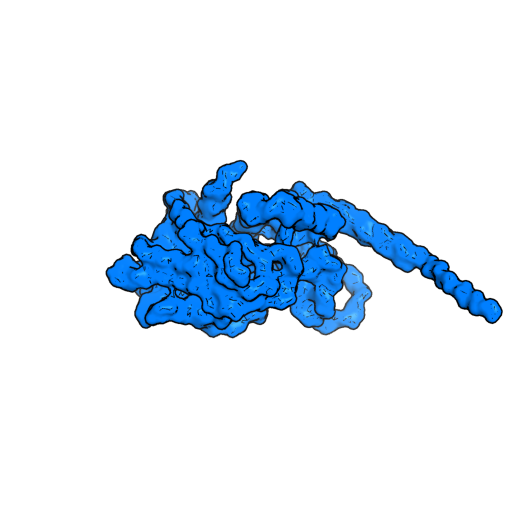8 1.00 90.44 307 MET A O 1
ATOM 2383 N N . ILE A 1 308 ? 15.862 -9.238 -8.126 1.00 89.88 308 ILE A N 1
ATOM 2384 C CA . ILE A 1 308 ? 16.910 -9.702 -9.054 1.00 89.88 308 ILE A CA 1
ATOM 2385 C C . ILE A 1 308 ? 16.475 -9.558 -10.522 1.00 89.88 308 ILE A C 1
ATOM 2387 O O . ILE A 1 308 ? 17.231 -8.962 -11.292 1.00 89.88 308 ILE A O 1
ATOM 2391 N N . PRO A 1 309 ? 15.288 -10.044 -10.942 1.00 87.69 309 PRO A N 1
ATOM 2392 C CA . PRO A 1 309 ? 14.846 -9.890 -12.326 1.00 87.69 309 PRO A CA 1
ATOM 2393 C C . PRO A 1 309 ? 14.660 -8.429 -12.721 1.00 87.69 309 PRO A C 1
ATOM 2395 O O . PRO A 1 309 ? 15.010 -8.060 -13.841 1.00 87.69 309 PRO A O 1
ATOM 2398 N N . TRP A 1 310 ? 14.161 -7.592 -11.805 1.00 89.69 310 TRP A N 1
ATOM 2399 C CA . TRP A 1 310 ? 14.043 -6.159 -12.048 1.00 89.69 310 TRP A CA 1
ATOM 2400 C C . TRP A 1 310 ? 15.411 -5.520 -12.328 1.00 89.69 310 TRP A C 1
ATOM 2402 O O . TRP A 1 310 ? 15.578 -4.874 -13.362 1.00 89.69 310 TRP A O 1
ATOM 2412 N N . LEU A 1 311 ? 16.416 -5.778 -11.479 1.00 88.62 311 LEU A N 1
ATOM 2413 C CA . LEU A 1 311 ? 17.783 -5.272 -11.668 1.00 88.62 311 LEU A CA 1
ATOM 2414 C C . LEU A 1 311 ? 18.416 -5.752 -12.982 1.00 88.62 311 LEU A C 1
ATOM 2416 O O . LEU A 1 311 ? 19.092 -4.979 -13.661 1.00 88.62 311 LEU A O 1
ATOM 2420 N N . ALA A 1 312 ? 18.214 -7.020 -13.346 1.00 87.56 312 ALA A N 1
ATOM 2421 C CA . ALA A 1 312 ? 18.756 -7.587 -14.581 1.00 87.56 312 ALA A CA 1
ATOM 2422 C C . ALA A 1 312 ? 18.144 -6.933 -15.834 1.00 87.56 312 ALA A C 1
ATOM 2424 O O . ALA A 1 312 ? 18.862 -6.577 -16.776 1.00 87.56 312 ALA A O 1
ATOM 2425 N N . ARG A 1 313 ? 16.822 -6.730 -15.834 1.00 87.06 313 ARG A N 1
ATOM 2426 C CA . ARG A 1 313 ? 16.120 -6.016 -16.909 1.00 87.06 313 ARG A CA 1
ATOM 2427 C C . ARG A 1 313 ? 16.536 -4.549 -16.972 1.00 87.06 313 ARG A C 1
ATOM 2429 O O . ARG A 1 313 ? 16.823 -4.063 -18.061 1.00 87.06 313 ARG A O 1
ATOM 2436 N N . GLU A 1 314 ? 16.686 -3.888 -15.829 1.00 86.12 314 GLU A N 1
ATOM 2437 C CA . GLU A 1 314 ? 17.099 -2.483 -15.768 1.00 86.12 314 GLU A CA 1
ATOM 2438 C C . GLU A 1 314 ? 18.513 -2.289 -16.327 1.00 86.12 314 GLU A C 1
ATOM 2440 O O . GLU A 1 314 ? 18.775 -1.381 -17.114 1.00 86.12 314 GLU A O 1
ATOM 2445 N N . HIS A 1 315 ? 19.426 -3.211 -16.011 1.00 83.88 315 HIS A N 1
ATOM 2446 C CA . HIS A 1 315 ? 20.765 -3.218 -16.594 1.00 83.88 315 HIS A CA 1
ATOM 2447 C C . HIS A 1 315 ? 20.744 -3.378 -18.122 1.00 83.88 315 HIS A C 1
ATOM 2449 O O . HIS A 1 315 ? 21.533 -2.741 -18.825 1.00 83.88 315 HIS A O 1
ATOM 2455 N N . THR A 1 316 ? 19.826 -4.196 -18.640 1.00 84.38 316 THR A N 1
ATOM 2456 C CA . THR A 1 316 ? 19.657 -4.418 -20.082 1.00 84.38 316 THR A CA 1
ATOM 2457 C C . THR A 1 316 ? 19.113 -3.164 -20.772 1.00 84.38 316 THR A C 1
ATOM 2459 O O . THR A 1 316 ? 19.689 -2.722 -21.765 1.00 84.38 316 THR A O 1
ATOM 2462 N N . VAL A 1 317 ? 18.069 -2.542 -20.213 1.00 80.31 317 VAL A N 1
ATOM 2463 C CA . VAL A 1 317 ? 17.480 -1.289 -20.724 1.00 80.31 317 VAL A CA 1
ATOM 2464 C C . VAL A 1 317 ? 18.509 -0.160 -20.711 1.00 80.31 317 VAL A C 1
ATOM 2466 O O . VAL A 1 317 ? 18.699 0.524 -21.717 1.00 80.31 317 VAL A O 1
ATOM 2469 N N . SER A 1 318 ? 19.243 -0.005 -19.606 1.00 78.38 318 SER A N 1
ATOM 2470 C CA . SER A 1 318 ? 20.310 0.990 -19.488 1.00 78.38 318 SER A CA 1
ATOM 2471 C C . SER A 1 318 ? 21.412 0.774 -20.533 1.00 78.38 318 SER A C 1
ATOM 2473 O O . SER A 1 318 ? 21.821 1.720 -21.210 1.00 78.38 318 SER A O 1
ATOM 2475 N N . SER A 1 319 ? 21.851 -0.474 -20.726 1.00 77.81 319 SER A N 1
ATOM 2476 C CA . SER A 1 319 ? 22.858 -0.830 -21.734 1.00 77.81 319 SER A CA 1
ATOM 2477 C C . SER A 1 319 ? 22.389 -0.531 -23.160 1.00 77.81 319 SER A C 1
ATOM 2479 O O . SER A 1 319 ? 23.150 0.037 -23.945 1.00 77.81 319 SER A O 1
ATOM 2481 N N . TYR A 1 320 ? 21.134 -0.854 -23.483 1.00 78.75 320 TYR A N 1
ATOM 2482 C CA . TYR A 1 320 ? 20.528 -0.548 -24.780 1.00 78.75 320 TYR A CA 1
ATOM 2483 C C . TYR A 1 320 ? 20.460 0.963 -25.032 1.00 78.75 320 TYR A C 1
ATOM 2485 O O . TYR A 1 320 ? 20.924 1.437 -26.069 1.00 78.75 320 TYR A O 1
ATOM 2493 N N . ASN A 1 321 ? 19.977 1.740 -24.058 1.00 73.94 321 ASN A N 1
ATOM 2494 C CA . ASN A 1 321 ? 19.890 3.196 -24.173 1.00 73.94 321 ASN A CA 1
ATOM 2495 C C . ASN A 1 321 ? 21.273 3.840 -24.359 1.00 73.94 321 ASN A C 1
ATOM 2497 O O . ASN A 1 321 ? 21.433 4.738 -25.187 1.00 73.94 321 ASN A O 1
ATOM 2501 N N . MET A 1 322 ? 22.299 3.363 -23.646 1.00 74.56 322 MET A N 1
ATOM 2502 C CA . MET A 1 322 ? 23.682 3.813 -23.852 1.00 74.56 322 MET A CA 1
ATOM 2503 C C . MET A 1 322 ? 24.212 3.470 -25.247 1.00 74.56 322 MET A C 1
ATOM 2505 O O . MET A 1 322 ? 24.988 4.234 -25.815 1.00 74.56 322 MET A O 1
ATOM 2509 N N . TYR A 1 323 ? 23.827 2.322 -25.799 1.00 77.25 323 TYR A N 1
ATOM 2510 C CA . TYR A 1 323 ? 24.239 1.919 -27.136 1.00 77.25 323 TYR A CA 1
ATOM 2511 C C . TYR A 1 323 ? 23.565 2.769 -28.224 1.00 77.25 323 TYR A C 1
ATOM 2513 O O . TYR A 1 323 ? 24.262 3.306 -29.086 1.00 77.25 323 TYR A O 1
ATOM 2521 N N . GLU A 1 324 ? 22.244 2.961 -28.161 1.00 76.69 324 GLU A N 1
ATOM 2522 C CA . GLU A 1 324 ? 21.507 3.766 -29.147 1.00 76.69 324 GLU A CA 1
ATOM 2523 C C . GLU A 1 324 ? 21.896 5.251 -29.097 1.00 76.69 324 GLU A C 1
ATOM 2525 O O . GLU A 1 324 ? 22.067 5.872 -30.140 1.00 76.69 324 GLU A O 1
ATOM 2530 N N . THR A 1 325 ? 22.141 5.817 -27.911 1.00 72.88 325 THR A N 1
ATOM 2531 C CA . THR A 1 325 ? 22.603 7.218 -27.779 1.00 72.88 325 THR A CA 1
ATOM 2532 C C . THR A 1 325 ? 24.034 7.442 -28.273 1.00 72.88 325 THR A C 1
ATOM 2534 O O . THR A 1 325 ? 24.386 8.557 -28.651 1.00 72.88 325 THR A O 1
ATOM 2537 N N . ARG A 1 326 ? 24.872 6.397 -28.295 1.00 73.81 326 ARG A N 1
ATOM 2538 C CA . ARG A 1 326 ? 26.233 6.451 -28.855 1.00 73.81 326 ARG A CA 1
ATOM 2539 C C . ARG A 1 326 ? 26.272 6.273 -30.364 1.00 73.81 326 ARG A C 1
ATOM 2541 O O . ARG A 1 326 ? 27.306 6.566 -30.967 1.00 73.81 326 ARG A O 1
ATOM 2548 N N . ARG A 1 327 ? 25.199 5.777 -30.988 1.00 66.19 327 ARG A N 1
ATOM 2549 C CA . ARG A 1 327 ? 25.140 5.735 -32.447 1.00 66.19 327 ARG A CA 1
ATOM 2550 C C . ARG A 1 327 ? 25.125 7.180 -32.939 1.00 66.19 327 ARG A C 1
ATOM 2552 O O . ARG A 1 327 ? 24.224 7.926 -32.561 1.00 66.19 327 ARG A O 1
ATOM 2559 N N . PRO A 1 328 ? 26.095 7.604 -33.768 1.00 63.94 328 PRO A N 1
ATOM 2560 C CA . PRO A 1 328 ? 26.002 8.909 -34.390 1.00 63.94 328 PRO A CA 1
ATOM 2561 C C . PRO A 1 328 ? 24.674 8.938 -35.139 1.00 63.94 328 PRO A C 1
ATOM 2563 O O . PRO A 1 328 ? 24.428 8.073 -35.987 1.00 63.94 328 PRO A O 1
ATOM 2566 N N . HIS A 1 329 ? 23.801 9.889 -34.797 1.00 59.31 329 HIS A N 1
ATOM 2567 C CA . HIS A 1 329 ? 22.638 10.163 -35.621 1.00 59.31 329 HIS A CA 1
ATOM 2568 C C . HIS A 1 329 ? 23.176 10.375 -37.031 1.00 59.31 329 HIS A C 1
ATOM 2570 O O . HIS A 1 329 ? 23.882 11.348 -37.291 1.00 59.31 329 HIS A O 1
ATOM 2576 N N . LYS A 1 330 ? 22.888 9.436 -37.939 1.00 56.75 330 LYS A N 1
ATOM 2577 C CA . LYS A 1 330 ? 22.992 9.706 -39.365 1.00 56.75 330 LYS A CA 1
ATOM 2578 C C . LYS A 1 330 ? 21.957 10.789 -39.618 1.00 56.75 330 LYS A C 1
ATOM 2580 O O . LYS A 1 330 ? 20.786 10.495 -39.835 1.00 56.75 330 LYS A O 1
ATOM 2585 N N . SER A 1 331 ? 22.371 12.042 -39.482 1.00 54.88 331 SER A N 1
ATOM 2586 C CA . SER A 1 331 ? 21.638 13.182 -39.985 1.00 54.88 331 SER A CA 1
ATOM 2587 C C . SER A 1 331 ? 21.492 12.920 -41.474 1.00 54.88 331 SER A C 1
ATOM 2589 O O . SER A 1 331 ? 22.448 13.018 -42.243 1.00 54.88 331 SER A O 1
ATOM 2591 N N . TYR A 1 332 ? 20.302 12.478 -41.872 1.00 52.12 332 TYR A N 1
ATOM 2592 C CA . TYR A 1 332 ? 19.915 12.472 -43.266 1.00 52.12 332 TYR A CA 1
ATOM 2593 C C . TYR A 1 332 ? 19.912 13.937 -43.683 1.00 52.12 332 TYR A C 1
ATOM 2595 O O . TYR A 1 332 ? 18.963 14.672 -43.424 1.00 52.12 332 TYR A O 1
ATOM 2603 N N . ILE A 1 333 ? 21.031 14.385 -44.251 1.00 52.06 333 ILE A N 1
ATOM 2604 C CA . ILE A 1 333 ? 21.095 15.648 -44.967 1.00 52.06 333 ILE A CA 1
ATOM 2605 C C . ILE A 1 333 ? 20.177 15.445 -46.167 1.00 52.06 333 ILE A C 1
ATOM 2607 O O . ILE A 1 333 ? 20.575 14.865 -47.177 1.00 52.06 333 ILE A O 1
ATOM 2611 N N . VAL A 1 334 ? 18.923 15.869 -46.026 1.00 50.81 334 VAL A N 1
ATOM 2612 C CA . VAL A 1 334 ? 18.023 16.051 -47.157 1.00 50.81 334 VAL A CA 1
ATOM 2613 C C . VAL A 1 334 ? 18.634 17.189 -47.963 1.00 50.81 334 VAL A C 1
ATOM 2615 O O . VAL A 1 334 ? 18.494 18.359 -47.617 1.00 50.81 334 VAL A O 1
ATOM 2618 N N . ARG A 1 335 ? 19.411 16.844 -48.992 1.00 49.03 335 ARG A N 1
ATOM 2619 C CA . ARG A 1 335 ? 19.806 17.818 -50.005 1.00 49.03 335 ARG A CA 1
ATOM 2620 C C . ARG A 1 335 ? 18.539 18.145 -50.786 1.00 49.03 335 ARG A C 1
ATOM 2622 O O . ARG A 1 335 ? 18.048 17.291 -51.520 1.00 49.03 335 ARG A O 1
ATOM 2629 N N . SER A 1 336 ? 17.989 19.337 -50.566 1.00 51.81 336 SER A N 1
ATOM 2630 C CA . SER A 1 336 ? 16.999 19.896 -51.487 1.00 51.81 336 SER A CA 1
ATOM 2631 C C . SER A 1 336 ? 17.620 19.989 -52.889 1.00 51.81 336 SER A C 1
ATOM 2633 O O . SER A 1 336 ? 18.820 20.276 -52.972 1.00 51.81 336 SER A O 1
ATOM 2635 N N . PRO A 1 337 ? 16.844 19.682 -53.945 1.00 61.75 337 PRO A N 1
ATOM 2636 C CA . PRO A 1 337 ? 17.314 19.658 -55.329 1.00 61.75 337 PRO A CA 1
ATOM 2637 C C . PRO A 1 337 ? 17.828 21.010 -55.824 1.00 61.75 337 PRO A C 1
ATOM 2639 O O . PRO A 1 337 ? 17.317 22.052 -55.348 1.00 61.75 337 PRO A O 1
#

Sequence (337 aa):
MPTADIFKRIAKNDMGNLDAADPRDWVPFYKLDGLHTNMRDKGAHASELQGSYLFAWTSGEGQGAGNVLPAAQMDDPYVRERQHILLYDIGHLVPIALEASLSKLEYSLLEFRGLHGNMISFGHETNFFATSLQMNISFIRSGVADGRSVIKSLGSVTGYDHVDPHDCLCGCYTVLLCSLPPGSDISSSCFSKGRAYTHSAEKLEGIRTEYSNVYVAALVFKGRHLRGGLVPRTFWQQATSAEGTKEVSVHVGFVVYPNGPAVDHTGTMSVRPRNGFTMSAHLEEHRVHQRNIFQAGLSIFGTRRNMIPWLAREHTVSSYNMYETRRPHKSYIVRSP

Secondary structure (DSSP, 8-state):
--HHHHHHHHHHHHS--TT-SSGGGGS-GGGSTT----TT-----SSTT-EEEE-SEEEETTSTT-EEEE------HHHHHHHHHHHHHHHHHHHHHHHHHS-HHHHHHHHHHHHHTT----SSTT--S-SEEEEEEEEEETT-GGGHHHHHHSHHHHHS-B--TTS-SSPEEEEEEEE--TT-B---B---TTT--B---EEEEEEE-SS-EEEEEEEEE-TTS-B-BPPPB--TTS-PPPTT-SEEEEEEEEEEE--HHHHSS-SEE--S---S----GGGHHHHHTPPPHHHHTHHHH-SHHHHHHHHHHHHHHHHHHHHHHHS----------